Protein AF-A0A7S0AIG1-F1 (afdb_monomer_lite)

Sequence (236 aa):
MGRYAEYFPQTKFIISLRHPVKWFESFFNFRQYHHYPHMVARPTSKLIGECEAGYPYKPKCMTSCPSGKMDVCTVRANFHWALSRLGKTPMKSKAEKALLQHDMSIDPMPNKVFIMEQRQIIYDHPSAKNFTNDVHDFLGLNKPLTELQPYVPPADKYAEFSNKEAVEHLIHICDEEHEDVRKELVRIGKEAATWITEYFLESEEVVVSSKAEFIKLMKDWGHDPCKKGRRHLLSL

pLDDT: mean 85.77, std 16.52, range [37.38, 98.56]

Organism: NCBI:txid265543

Radius of gyration: 18.99 Å; chains: 1; bounding box: 46×45×49 Å

Structure (mmCIF, N/CA/C/O backbone):
data_AF-A0A7S0AIG1-F1
#
_entry.id   AF-A0A7S0AIG1-F1
#
loop_
_atom_site.group_PDB
_atom_site.id
_atom_site.type_symbol
_atom_site.label_atom_id
_atom_site.label_alt_id
_atom_site.label_comp_id
_atom_site.label_asym_id
_atom_site.label_entity_id
_atom_site.label_seq_id
_atom_site.pdbx_PDB_ins_code
_atom_site.Cartn_x
_atom_site.Cartn_y
_atom_site.Cartn_z
_atom_site.occupancy
_atom_site.B_iso_or_equiv
_atom_site.auth_seq_id
_atom_site.auth_comp_id
_atom_site.auth_asym_id
_atom_site.auth_atom_id
_atom_site.pdbx_PDB_model_num
ATOM 1 N N . MET A 1 1 ? 3.067 -13.104 12.911 1.00 58.44 1 MET A N 1
ATOM 2 C CA . MET A 1 1 ? 3.269 -11.916 13.784 1.00 58.44 1 MET A CA 1
ATOM 3 C C . MET A 1 1 ? 3.003 -12.198 15.270 1.00 58.44 1 MET A C 1
ATOM 5 O O . MET A 1 1 ? 3.266 -11.319 16.082 1.00 58.44 1 MET A O 1
ATOM 9 N N . GLY A 1 2 ? 2.591 -13.418 15.653 1.00 65.75 2 GLY A N 1
ATOM 10 C CA . GLY A 1 2 ? 2.180 -13.750 17.029 1.00 65.75 2 GLY A CA 1
ATOM 11 C C . GLY A 1 2 ? 3.166 -13.411 18.157 1.00 65.75 2 GLY A C 1
ATOM 12 O O . GLY A 1 2 ? 2.730 -13.011 19.228 1.00 65.75 2 GLY A O 1
ATOM 13 N N . ARG A 1 3 ? 4.485 -13.441 17.910 1.00 81.12 3 ARG A N 1
ATOM 14 C CA . ARG A 1 3 ? 5.486 -13.064 18.929 1.00 81.12 3 ARG A CA 1
ATOM 15 C C . ARG A 1 3 ? 5.351 -11.615 19.411 1.00 81.12 3 ARG A C 1
ATOM 17 O O . ARG A 1 3 ? 5.644 -11.335 20.564 1.00 81.12 3 ARG A O 1
ATOM 24 N N . TYR A 1 4 ? 4.909 -10.688 18.557 1.00 82.62 4 TYR A N 1
ATOM 25 C CA . TYR A 1 4 ? 4.710 -9.300 18.988 1.00 82.62 4 TYR A CA 1
ATOM 26 C C . TYR A 1 4 ? 3.522 -9.160 19.934 1.00 82.62 4 TYR A C 1
ATOM 28 O O . TYR A 1 4 ? 3.613 -8.403 20.888 1.00 82.62 4 TYR A O 1
ATOM 36 N N . ALA A 1 5 ? 2.439 -9.905 19.703 1.00 82.50 5 ALA A N 1
ATOM 37 C CA . ALA A 1 5 ? 1.293 -9.898 20.605 1.00 82.50 5 ALA A CA 1
ATOM 38 C C . ALA A 1 5 ? 1.657 -10.487 21.980 1.00 82.50 5 ALA A C 1
ATOM 40 O O . ALA A 1 5 ? 1.221 -9.965 23.000 1.00 82.50 5 ALA A O 1
ATOM 41 N N . GLU A 1 6 ? 2.491 -11.532 22.000 1.00 87.31 6 GLU A N 1
ATOM 42 C CA . GLU A 1 6 ? 2.969 -12.182 23.226 1.00 87.31 6 GLU A CA 1
ATOM 43 C C . GLU A 1 6 ? 3.900 -11.274 24.044 1.00 87.31 6 GLU A C 1
ATOM 45 O O . GLU A 1 6 ? 3.671 -11.062 25.232 1.00 87.31 6 GLU A O 1
ATOM 50 N N . TYR A 1 7 ? 4.936 -10.711 23.414 1.00 92.62 7 TYR A N 1
ATOM 51 C CA . TYR A 1 7 ? 5.968 -9.954 24.133 1.00 92.62 7 TYR A CA 1
ATOM 52 C C . TYR A 1 7 ? 5.681 -8.453 24.240 1.00 92.62 7 TYR A C 1
ATOM 54 O O . TYR A 1 7 ? 6.195 -7.792 25.140 1.00 92.62 7 TYR A O 1
ATOM 62 N N . PHE A 1 8 ? 4.870 -7.898 23.338 1.00 93.06 8 PHE A N 1
ATOM 63 C CA . PHE A 1 8 ? 4.604 -6.462 23.244 1.00 93.06 8 PHE A CA 1
ATOM 64 C C . PHE A 1 8 ? 3.111 -6.161 23.001 1.00 93.06 8 PHE A C 1
ATOM 66 O O . PHE A 1 8 ? 2.743 -5.519 22.009 1.00 93.06 8 PHE A O 1
ATOM 73 N N . PRO A 1 9 ? 2.213 -6.572 23.915 1.00 90.31 9 PRO A N 1
ATOM 74 C CA . PRO A 1 9 ? 0.764 -6.447 23.724 1.00 90.31 9 PRO A CA 1
ATOM 75 C C . PRO A 1 9 ? 0.274 -4.993 23.623 1.00 90.31 9 PRO A C 1
ATOM 77 O O . PRO A 1 9 ? -0.793 -4.739 23.076 1.00 90.31 9 PRO A O 1
ATOM 80 N N . GLN A 1 10 ? 1.057 -4.031 24.122 1.00 92.00 10 GLN A N 1
ATOM 81 C CA . GLN A 1 10 ? 0.729 -2.599 24.095 1.00 92.00 10 GLN A CA 1
ATOM 82 C C . GLN A 1 10 ? 1.344 -1.851 22.902 1.00 92.00 10 GLN A C 1
ATOM 84 O O . GLN A 1 10 ? 1.116 -0.651 22.740 1.00 92.00 10 GLN A O 1
ATOM 89 N N . THR A 1 11 ? 2.136 -2.524 22.058 1.00 95.19 11 THR A N 1
ATOM 90 C CA . THR A 1 11 ? 2.705 -1.891 20.864 1.00 95.19 11 THR A CA 1
ATOM 91 C C . THR A 1 11 ? 1.595 -1.470 19.911 1.00 95.19 11 THR A C 1
ATOM 93 O O . THR A 1 11 ? 0.619 -2.188 19.706 1.00 95.19 11 THR A O 1
ATOM 96 N N . LYS A 1 12 ? 1.754 -0.301 19.301 1.00 96.69 12 LYS A N 1
ATOM 97 C CA . LYS A 1 12 ? 0.882 0.192 18.237 1.00 96.69 12 LYS A CA 1
ATOM 98 C C . LYS A 1 12 ? 1.614 0.061 16.906 1.00 96.69 12 LYS A C 1
ATOM 100 O O . LYS A 1 12 ? 2.817 0.312 16.845 1.00 96.69 12 LYS A O 1
ATOM 105 N N . PHE A 1 13 ? 0.905 -0.324 15.851 1.00 97.31 13 PHE A N 1
ATOM 106 C CA . PHE A 1 13 ? 1.487 -0.476 14.517 1.00 97.31 13 PHE A CA 1
ATOM 107 C C . PHE A 1 13 ? 1.059 0.673 13.617 1.00 97.31 13 PHE A C 1
ATOM 109 O O . PHE A 1 13 ? -0.118 1.005 13.576 1.00 97.31 13 PHE A O 1
ATOM 116 N N . ILE A 1 14 ? 2.001 1.240 12.868 1.00 97.75 14 ILE A N 1
ATOM 117 C CA . ILE A 1 14 ? 1.706 2.141 11.752 1.00 97.75 14 ILE A CA 1
ATOM 118 C C . ILE A 1 14 ? 2.040 1.384 10.469 1.00 97.75 14 ILE A C 1
ATOM 120 O O . ILE A 1 14 ? 3.173 0.934 10.297 1.00 97.75 14 ILE A O 1
ATOM 124 N N . ILE A 1 15 ? 1.058 1.217 9.586 1.00 97.88 15 ILE A N 1
ATOM 125 C CA . ILE A 1 15 ? 1.209 0.487 8.325 1.00 97.88 15 ILE A CA 1
ATOM 126 C C . ILE A 1 15 ? 0.978 1.443 7.159 1.00 97.88 15 ILE A C 1
ATOM 128 O O . ILE A 1 15 ? -0.114 1.980 6.982 1.00 97.88 15 ILE A O 1
ATOM 132 N N . SER A 1 16 ? 2.014 1.625 6.341 1.00 97.38 16 SER A N 1
ATOM 133 C CA . SER A 1 16 ? 1.951 2.428 5.123 1.00 97.38 16 SER A CA 1
ATOM 134 C C . SER A 1 16 ? 1.641 1.572 3.903 1.00 97.38 16 SER A C 1
ATOM 136 O O . SER A 1 16 ? 2.327 0.581 3.645 1.00 97.38 16 SER A O 1
ATOM 138 N N . LEU A 1 17 ? 0.674 2.010 3.110 1.00 97.69 17 LEU A N 1
ATOM 139 C CA . LEU A 1 17 ? 0.279 1.410 1.848 1.00 97.69 17 LEU A CA 1
ATOM 140 C C . LEU A 1 17 ? 0.614 2.325 0.672 1.00 97.69 17 LEU A C 1
ATOM 142 O O . LEU A 1 17 ? 0.635 3.547 0.807 1.00 97.69 17 LEU A O 1
ATOM 146 N N . ARG A 1 18 ? 0.822 1.739 -0.505 1.00 96.25 18 ARG A N 1
ATOM 147 C CA . ARG A 1 18 ? 1.084 2.467 -1.752 1.00 96.25 18 ARG A CA 1
ATOM 148 C C . ARG A 1 18 ? 0.305 1.828 -2.888 1.00 96.25 18 ARG A C 1
ATOM 150 O O . ARG A 1 18 ? 0.181 0.611 -2.918 1.00 96.25 18 ARG A O 1
ATOM 157 N N . HIS A 1 19 ? -0.149 2.629 -3.848 1.00 97.56 19 HIS A N 1
ATOM 158 C CA . HIS A 1 19 ? -0.755 2.130 -5.083 1.00 97.56 19 HIS A CA 1
ATOM 159 C C . HIS A 1 19 ? 0.058 0.965 -5.707 1.00 97.56 19 HIS A C 1
ATOM 161 O O . HIS A 1 19 ? 1.229 1.179 -6.031 1.00 97.56 19 HIS A O 1
ATOM 167 N N . PRO A 1 20 ? -0.534 -0.223 -5.960 1.00 97.81 20 PRO A N 1
ATOM 168 C CA . PRO A 1 20 ? 0.168 -1.425 -6.436 1.00 97.81 20 PRO A CA 1
ATOM 169 C C . PRO A 1 20 ? 1.093 -1.223 -7.639 1.00 97.81 20 PRO A C 1
ATOM 171 O O . PRO A 1 20 ? 2.244 -1.641 -7.600 1.00 97.81 20 PRO A O 1
ATOM 174 N N . VAL A 1 21 ? 0.630 -0.521 -8.680 1.00 97.38 21 VAL A N 1
ATOM 175 C CA . VAL A 1 21 ? 1.454 -0.176 -9.860 1.00 97.38 21 VAL A CA 1
ATOM 176 C C . VAL A 1 21 ? 2.714 0.613 -9.481 1.00 97.38 21 VAL A C 1
ATOM 178 O O . VAL A 1 21 ? 3.810 0.285 -9.926 1.00 97.38 21 VAL A O 1
ATOM 181 N N . LYS A 1 22 ? 2.579 1.625 -8.616 1.00 96.00 22 LYS A N 1
ATOM 182 C CA . LYS A 1 22 ? 3.699 2.472 -8.179 1.00 96.00 22 LYS A CA 1
ATOM 183 C C . LYS A 1 22 ? 4.606 1.783 -7.169 1.00 96.00 22 LYS A C 1
ATOM 185 O O . LYS A 1 22 ? 5.813 2.005 -7.178 1.00 96.00 22 LYS A O 1
ATOM 190 N N . TRP A 1 23 ? 4.043 0.919 -6.330 1.00 96.81 23 TRP A N 1
ATOM 191 C CA . TRP A 1 23 ? 4.820 0.018 -5.490 1.00 96.81 23 TRP A CA 1
ATOM 192 C C . TRP A 1 23 ? 5.687 -0.915 -6.338 1.00 96.81 23 TRP A C 1
ATOM 194 O O . TRP A 1 23 ? 6.880 -1.019 -6.074 1.00 96.81 23 TRP A O 1
ATOM 204 N N . PHE A 1 24 ? 5.114 -1.534 -7.373 1.00 95.75 24 PHE A N 1
ATOM 205 C CA . PHE A 1 24 ? 5.831 -2.474 -8.229 1.00 95.75 24 PHE A CA 1
ATOM 206 C C . PHE A 1 24 ? 6.991 -1.797 -8.960 1.00 95.75 24 PHE A C 1
ATOM 208 O O . PHE A 1 24 ? 8.111 -2.284 -8.876 1.00 95.75 24 PHE A O 1
ATOM 215 N N . GLU A 1 25 ? 6.743 -0.652 -9.605 1.00 95.19 25 GLU A N 1
ATOM 216 C CA . GLU A 1 25 ? 7.774 0.166 -10.263 1.00 95.19 25 GLU A CA 1
ATOM 217 C C . GLU A 1 25 ? 8.926 0.502 -9.307 1.00 95.19 25 GLU A C 1
ATOM 219 O O . GLU A 1 25 ? 10.088 0.208 -9.582 1.00 95.19 25 GLU A O 1
ATOM 224 N N . SER A 1 26 ? 8.596 1.063 -8.140 1.00 93.88 26 SER A N 1
ATOM 225 C CA . SER A 1 26 ? 9.584 1.468 -7.140 1.00 93.88 26 SER A CA 1
ATOM 226 C C . SER A 1 26 ? 10.382 0.280 -6.603 1.00 93.88 26 SER A C 1
ATOM 228 O O . SER A 1 26 ? 11.603 0.373 -6.473 1.00 93.88 26 SER A O 1
ATOM 230 N N . PHE A 1 27 ? 9.717 -0.837 -6.302 1.00 93.00 27 PHE A N 1
ATOM 231 C CA . PHE A 1 27 ? 10.369 -2.015 -5.744 1.00 93.00 27 PHE A CA 1
ATOM 232 C C . PHE A 1 27 ? 11.226 -2.738 -6.786 1.00 93.00 27 PHE A C 1
ATOM 234 O O . PHE A 1 27 ? 12.357 -3.114 -6.481 1.00 93.00 27 PHE A O 1
ATOM 241 N N . PHE A 1 28 ? 10.738 -2.867 -8.022 1.00 91.69 28 PHE A N 1
ATOM 242 C CA . PHE A 1 28 ? 11.507 -3.404 -9.140 1.00 91.69 28 PHE A CA 1
ATOM 243 C C . PHE A 1 28 ? 12.776 -2.582 -9.371 1.00 91.69 28 PHE A C 1
ATOM 245 O O . PHE A 1 28 ? 13.871 -3.139 -9.340 1.00 91.69 28 PHE A O 1
ATOM 252 N N . ASN A 1 29 ? 12.641 -1.260 -9.508 1.00 92.31 29 ASN A N 1
ATOM 253 C CA . ASN A 1 29 ? 13.767 -0.363 -9.768 1.00 92.31 29 ASN A CA 1
ATOM 254 C C . ASN A 1 29 ? 14.788 -0.373 -8.625 1.00 92.31 29 ASN A C 1
ATOM 256 O O . ASN A 1 29 ? 15.988 -0.420 -8.877 1.00 92.31 29 ASN A O 1
ATOM 260 N N . PHE A 1 30 ? 14.335 -0.419 -7.368 1.00 91.00 30 PHE A N 1
ATOM 261 C CA . PHE A 1 30 ? 15.226 -0.579 -6.216 1.00 91.00 30 PHE A CA 1
ATOM 262 C C . PHE A 1 30 ? 16.031 -1.886 -6.291 1.00 91.00 30 PHE A C 1
ATOM 264 O O . PHE A 1 30 ? 17.246 -1.886 -6.092 1.00 91.00 30 PHE A O 1
ATOM 271 N N . ARG A 1 31 ? 15.371 -3.012 -6.589 1.00 88.19 31 ARG A N 1
ATOM 272 C CA . ARG A 1 31 ? 16.039 -4.319 -6.687 1.00 88.19 31 ARG A CA 1
ATOM 273 C C . ARG A 1 31 ? 17.018 -4.350 -7.857 1.00 88.19 31 ARG A C 1
ATOM 275 O O . ARG A 1 31 ? 18.157 -4.763 -7.661 1.00 88.19 31 ARG A O 1
ATOM 282 N N . GLN A 1 32 ? 16.606 -3.851 -9.018 1.00 87.62 32 GLN A N 1
ATOM 283 C CA . GLN A 1 32 ? 17.455 -3.782 -10.200 1.00 87.62 32 GLN A CA 1
ATOM 284 C C . GLN A 1 32 ? 18.700 -2.927 -9.940 1.00 87.62 32 GLN A C 1
ATOM 286 O O . GLN A 1 32 ? 19.810 -3.385 -10.189 1.00 87.62 32 GLN A O 1
ATOM 291 N N . TYR A 1 33 ? 18.535 -1.738 -9.354 1.00 89.00 33 TYR A N 1
ATOM 292 C CA . TYR A 1 33 ? 19.648 -0.834 -9.067 1.00 89.00 33 TYR A CA 1
ATOM 293 C C . TYR A 1 33 ? 20.686 -1.444 -8.114 1.00 89.00 33 TYR A C 1
ATOM 295 O O . TYR A 1 33 ? 21.887 -1.397 -8.373 1.00 89.00 33 TYR A O 1
ATOM 303 N N . HIS A 1 34 ? 20.230 -2.035 -7.005 1.00 87.19 34 HIS A N 1
ATOM 304 C CA . HIS A 1 34 ? 21.120 -2.501 -5.938 1.00 87.19 34 HIS A CA 1
ATOM 305 C C . HIS A 1 34 ? 21.731 -3.889 -6.161 1.00 87.19 34 HIS A C 1
ATOM 307 O O . HIS A 1 34 ? 22.673 -4.242 -5.454 1.00 87.19 34 HIS A O 1
ATOM 313 N N . HIS A 1 35 ? 21.209 -4.685 -7.098 1.00 84.25 35 HIS A N 1
ATOM 314 C CA . HIS A 1 35 ? 21.694 -6.050 -7.355 1.00 84.25 35 HIS A CA 1
ATOM 315 C C . HIS A 1 35 ? 22.272 -6.245 -8.762 1.00 84.25 35 HIS A C 1
ATOM 317 O O . HIS A 1 35 ? 22.648 -7.363 -9.122 1.00 84.25 35 HIS A O 1
ATOM 323 N N . TYR A 1 36 ? 22.369 -5.182 -9.558 1.00 78.81 36 TYR A N 1
ATOM 324 C CA . TYR A 1 36 ? 23.078 -5.199 -10.835 1.00 78.81 36 TYR A CA 1
ATOM 325 C C . TYR A 1 36 ? 24.599 -5.411 -10.635 1.00 78.81 36 TYR A C 1
ATOM 327 O O . TYR A 1 36 ? 25.155 -4.865 -9.679 1.00 78.81 36 TYR A O 1
ATOM 335 N N . PRO A 1 37 ? 25.297 -6.179 -11.504 1.00 79.25 37 PRO A N 1
ATOM 336 C CA . PRO A 1 37 ? 24.805 -6.905 -12.688 1.00 79.25 37 PRO A CA 1
ATOM 337 C C . PRO A 1 37 ? 24.330 -8.335 -12.389 1.00 79.25 37 PRO A C 1
ATOM 339 O O . PRO A 1 37 ? 23.915 -9.067 -13.282 1.00 79.25 37 PRO A O 1
ATOM 342 N N . HIS A 1 38 ? 24.389 -8.773 -11.131 1.00 75.69 38 HIS A N 1
ATOM 343 C CA . HIS A 1 38 ? 24.056 -10.146 -10.730 1.00 75.69 38 HIS A CA 1
ATOM 344 C C . HIS A 1 38 ? 22.564 -10.488 -10.864 1.00 75.69 38 HIS A C 1
ATOM 346 O O . HIS A 1 38 ? 22.161 -11.642 -10.678 1.00 75.69 38 HIS A O 1
ATOM 352 N N . MET A 1 39 ? 21.751 -9.483 -11.178 1.00 72.69 39 MET A N 1
ATOM 353 C CA . MET A 1 39 ? 20.316 -9.550 -11.344 1.00 72.69 39 MET A CA 1
ATOM 354 C C . MET A 1 39 ? 19.951 -9.143 -12.777 1.00 72.69 39 MET A C 1
ATOM 356 O O . MET A 1 39 ? 19.971 -7.969 -13.141 1.00 72.69 39 MET A O 1
ATOM 360 N N . VAL A 1 40 ? 19.631 -10.145 -13.600 1.00 66.69 40 VAL A N 1
ATOM 361 C CA . VAL A 1 40 ? 19.109 -9.928 -14.952 1.00 66.69 40 VAL A CA 1
ATOM 362 C C . VAL A 1 40 ? 17.599 -9.755 -14.845 1.00 66.69 40 VAL A C 1
ATOM 364 O O . VAL A 1 40 ? 16.883 -10.716 -14.538 1.00 66.69 40 VAL A O 1
ATOM 367 N N . ALA A 1 41 ? 17.131 -8.530 -15.084 1.00 68.38 41 ALA A N 1
ATOM 368 C CA . ALA A 1 41 ? 15.717 -8.210 -15.183 1.00 68.38 41 ALA A CA 1
ATOM 369 C C . ALA A 1 41 ? 15.035 -9.150 -16.187 1.00 68.38 41 ALA A C 1
ATOM 371 O O . ALA A 1 41 ? 15.438 -9.263 -17.345 1.00 68.38 41 ALA A O 1
ATOM 372 N N . ARG A 1 42 ? 13.987 -9.843 -15.738 1.00 73.62 42 ARG A N 1
ATOM 373 C CA . ARG A 1 42 ? 13.091 -10.572 -16.640 1.00 73.62 42 ARG A CA 1
ATOM 374 C C . ARG A 1 42 ? 12.056 -9.600 -17.204 1.00 73.62 42 ARG A C 1
ATOM 376 O O . ARG A 1 42 ? 11.699 -8.651 -16.502 1.00 73.62 42 ARG A O 1
ATOM 383 N N . PRO A 1 43 ? 11.503 -9.868 -18.401 1.00 87.31 43 PRO A N 1
ATOM 384 C CA . PRO A 1 43 ? 10.335 -9.142 -18.876 1.00 87.31 43 PRO A CA 1
ATOM 385 C C . PRO A 1 43 ? 9.255 -9.138 -17.794 1.00 87.31 43 PRO A C 1
ATOM 387 O O . PRO A 1 43 ? 8.936 -10.189 -17.231 1.00 87.31 43 PRO A O 1
ATOM 390 N N . THR A 1 44 ? 8.695 -7.969 -17.490 1.00 90.56 44 THR A N 1
ATOM 391 C CA . THR A 1 44 ? 7.720 -7.816 -16.392 1.00 90.56 44 THR A CA 1
ATOM 392 C C . THR A 1 44 ? 6.483 -8.707 -16.537 1.00 90.56 44 THR A C 1
ATOM 394 O O . THR A 1 44 ? 5.904 -9.116 -15.534 1.00 90.56 44 THR A O 1
ATOM 397 N N . SER A 1 45 ? 6.127 -9.104 -17.764 1.00 89.44 45 SER A N 1
ATOM 398 C CA . SER A 1 45 ? 5.070 -10.084 -18.046 1.00 89.44 45 SER A CA 1
ATOM 399 C C . SER A 1 45 ? 5.327 -11.458 -17.411 1.00 89.44 45 SER A C 1
ATOM 401 O O . SER A 1 45 ? 4.388 -12.184 -17.102 1.00 89.44 45 SER A O 1
ATOM 403 N N . LYS A 1 46 ? 6.592 -11.813 -17.147 1.00 86.94 46 LYS A N 1
ATOM 404 C CA . LYS A 1 46 ? 6.984 -13.031 -16.414 1.00 86.94 46 LYS A CA 1
ATOM 405 C C . LYS A 1 46 ? 6.905 -12.884 -14.892 1.00 86.94 46 LYS A C 1
ATOM 407 O O . LYS A 1 46 ? 7.181 -13.850 -14.186 1.00 86.94 46 LYS A O 1
ATOM 412 N N . LEU A 1 47 ? 6.558 -11.697 -14.392 1.00 87.81 47 LEU A N 1
ATOM 413 C CA . LEU A 1 47 ? 6.401 -11.388 -12.966 1.00 87.81 47 LEU A CA 1
ATOM 414 C C . LEU A 1 47 ? 4.922 -11.315 -12.544 1.00 87.81 47 LEU A C 1
ATOM 416 O O . LEU A 1 47 ? 4.626 -10.987 -11.394 1.00 87.81 47 LEU A O 1
ATOM 420 N N . ILE A 1 48 ? 4.000 -11.605 -13.468 1.00 89.75 48 ILE A N 1
ATOM 421 C CA . ILE A 1 48 ? 2.558 -11.686 -13.222 1.00 89.75 48 ILE A CA 1
ATOM 422 C C . ILE A 1 48 ? 2.230 -12.982 -12.477 1.00 89.75 48 ILE A C 1
ATOM 424 O O . ILE A 1 48 ? 2.642 -14.067 -12.884 1.00 89.75 48 ILE A O 1
ATOM 428 N N . GLY A 1 49 ? 1.427 -12.853 -11.425 1.00 83.62 49 GLY A N 1
ATOM 429 C CA . GLY A 1 49 ? 0.901 -13.959 -10.640 1.00 83.62 49 GLY A CA 1
ATOM 430 C C . GLY A 1 49 ? 1.782 -14.313 -9.450 1.00 83.62 49 GLY A C 1
ATOM 431 O O . GLY A 1 49 ? 2.473 -13.464 -8.872 1.00 83.62 49 GLY A O 1
ATOM 432 N N . GLU A 1 50 ? 1.697 -15.579 -9.052 1.00 71.38 50 GLU A N 1
ATOM 433 C CA . GLU A 1 50 ? 2.456 -16.094 -7.927 1.00 71.38 50 GLU A CA 1
ATOM 434 C C . GLU A 1 50 ? 3.946 -16.134 -8.233 1.00 71.38 50 GLU A C 1
ATOM 436 O O . GLU A 1 50 ? 4.399 -16.476 -9.326 1.00 71.38 50 GLU A O 1
ATOM 441 N N . CYS A 1 51 ? 4.719 -15.846 -7.194 1.00 61.88 51 CYS A N 1
ATOM 442 C CA . CYS A 1 51 ? 6.138 -16.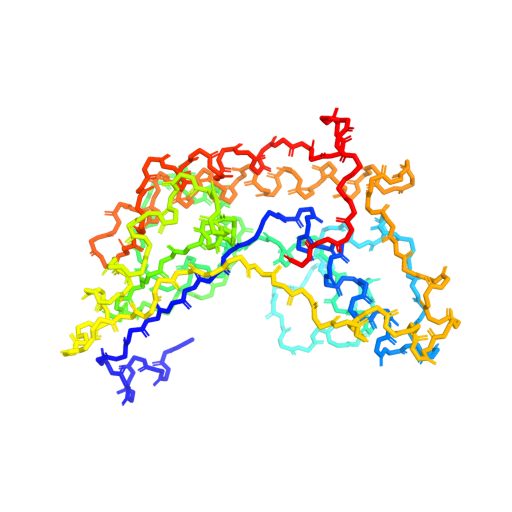095 -7.213 1.00 61.88 51 CYS A CA 1
ATOM 443 C C . CYS A 1 51 ? 6.458 -17.603 -7.320 1.00 61.88 51 CYS A C 1
ATOM 445 O O . CYS A 1 51 ? 7.620 -17.879 -7.491 1.00 61.88 51 CYS A O 1
ATOM 447 N N . GLU A 1 52 ? 5.533 -18.576 -7.257 1.00 57.69 52 GLU A N 1
ATOM 448 C CA . GLU A 1 52 ? 5.746 -19.994 -7.639 1.00 57.69 52 GLU A CA 1
ATOM 449 C C . GLU A 1 52 ? 4.396 -20.645 -7.987 1.00 57.69 52 GLU A C 1
ATOM 451 O O . GLU A 1 52 ? 3.476 -20.557 -7.188 1.00 57.69 52 GLU A O 1
ATOM 456 N N . ALA A 1 53 ? 4.258 -21.337 -9.126 1.00 45.81 53 ALA A N 1
ATOM 457 C CA . ALA A 1 53 ? 3.038 -22.099 -9.409 1.00 45.81 53 ALA A CA 1
ATOM 458 C C . ALA A 1 53 ? 2.981 -23.360 -8.523 1.00 45.81 53 ALA A C 1
ATOM 460 O O . ALA A 1 53 ? 3.827 -24.245 -8.657 1.00 45.81 53 ALA A O 1
ATOM 461 N N . GLY A 1 54 ? 1.982 -23.457 -7.639 1.00 45.38 54 GLY A N 1
ATOM 462 C CA . GLY A 1 54 ? 1.696 -24.676 -6.867 1.00 45.38 54 GLY A CA 1
ATOM 463 C C . GLY A 1 54 ? 2.350 -24.777 -5.484 1.00 45.38 54 GLY A C 1
ATOM 464 O O . GLY A 1 54 ? 2.334 -25.859 -4.896 1.00 45.38 54 GLY A O 1
ATOM 465 N N . TYR A 1 55 ? 2.893 -23.685 -4.935 1.00 41.16 55 TYR A N 1
ATOM 466 C CA . TYR A 1 55 ? 3.422 -23.671 -3.569 1.00 41.16 55 TYR A CA 1
ATOM 467 C C . TYR A 1 55 ? 2.756 -22.584 -2.716 1.00 41.16 55 TYR A C 1
ATOM 469 O O . TYR A 1 55 ? 3.109 -21.411 -2.841 1.00 41.16 55 TYR A O 1
ATOM 477 N N . PRO A 1 56 ? 1.849 -22.948 -1.786 1.00 40.31 56 PRO A N 1
ATOM 478 C CA . PRO A 1 56 ? 1.312 -21.999 -0.822 1.00 40.31 56 PRO A CA 1
ATOM 479 C C . PRO A 1 56 ? 2.454 -21.532 0.088 1.00 40.31 56 PRO A C 1
ATOM 481 O O . PRO A 1 56 ? 2.914 -22.258 0.967 1.00 40.31 56 PRO A O 1
ATOM 484 N N . TYR A 1 57 ? 2.962 -20.331 -0.184 1.00 44.31 57 TYR A N 1
ATOM 485 C CA . TYR A 1 57 ? 3.757 -19.498 0.719 1.00 44.31 57 TYR A CA 1
ATOM 486 C C . TYR A 1 57 ? 4.817 -20.255 1.554 1.00 44.31 57 TYR A C 1
ATOM 488 O O . TYR A 1 57 ? 4.824 -20.193 2.786 1.00 44.31 57 TYR A O 1
ATOM 496 N N . LYS A 1 58 ? 5.744 -20.987 0.916 1.00 44.59 58 LYS A N 1
ATOM 497 C CA . LYS A 1 58 ? 6.905 -21.525 1.648 1.00 44.59 58 LYS A CA 1
ATOM 498 C C . LYS A 1 58 ? 7.944 -20.416 1.886 1.00 44.59 58 LYS A C 1
ATOM 500 O O . LYS A 1 58 ? 8.275 -19.692 0.956 1.00 44.59 58 LYS A O 1
ATOM 505 N N . PRO A 1 59 ? 8.581 -20.334 3.073 1.00 43.91 59 PRO A N 1
ATOM 506 C CA . PRO A 1 59 ? 9.647 -19.362 3.376 1.00 43.91 59 PRO A CA 1
ATOM 507 C C . PRO A 1 59 ? 10.897 -19.435 2.476 1.00 43.91 59 PRO A C 1
ATOM 509 O O . PRO A 1 59 ? 11.810 -18.631 2.633 1.00 43.91 59 PRO A O 1
ATOM 512 N N . LYS A 1 60 ? 10.977 -20.413 1.563 1.00 43.84 60 LYS A N 1
ATOM 513 C CA . LYS A 1 60 ? 12.108 -20.649 0.655 1.00 43.84 60 LYS A CA 1
ATOM 514 C C . LYS A 1 60 ? 11.846 -20.119 -0.767 1.00 43.84 60 LYS A C 1
ATOM 516 O O . LYS A 1 60 ? 12.335 -20.702 -1.725 1.00 43.84 60 LYS A O 1
ATOM 521 N N . CYS A 1 61 ? 11.156 -18.983 -0.900 1.00 45.44 61 CYS A N 1
ATOM 522 C CA . CYS A 1 61 ? 10.914 -18.287 -2.178 1.00 45.44 61 CYS A CA 1
ATOM 523 C C . CYS A 1 61 ? 12.186 -17.835 -2.938 1.00 45.44 61 CYS A C 1
ATOM 525 O O . CYS A 1 61 ? 12.077 -17.257 -4.016 1.00 45.44 61 CYS A O 1
ATOM 527 N N . MET A 1 62 ? 13.397 -18.042 -2.405 1.00 46.66 62 MET A N 1
ATOM 528 C CA . MET A 1 62 ? 14.628 -17.487 -2.988 1.00 46.66 62 MET A CA 1
ATOM 529 C C . MET A 1 62 ? 15.193 -18.271 -4.184 1.00 46.66 62 MET A C 1
ATOM 531 O O . MET A 1 62 ? 16.014 -17.716 -4.912 1.00 46.66 62 MET A O 1
ATOM 535 N N . THR A 1 63 ? 14.816 -19.538 -4.393 1.00 46.31 63 THR A N 1
ATOM 536 C CA . THR A 1 63 ? 15.496 -20.399 -5.387 1.00 46.31 63 THR A CA 1
ATOM 537 C C . THR A 1 63 ? 14.641 -20.839 -6.572 1.00 46.31 63 THR A C 1
ATOM 539 O O . THR A 1 63 ? 15.207 -21.105 -7.628 1.00 46.31 63 THR A O 1
ATOM 542 N N . SER A 1 64 ? 13.315 -20.899 -6.439 1.00 46.00 64 SER A N 1
ATOM 543 C CA . SER A 1 64 ? 12.412 -21.516 -7.434 1.00 46.00 64 SER A CA 1
ATOM 544 C C . SER A 1 64 ? 11.373 -20.558 -8.028 1.00 46.00 64 SER A C 1
ATOM 546 O O . SER A 1 64 ? 10.519 -20.968 -8.812 1.00 46.00 64 SER A O 1
ATOM 548 N N . CYS A 1 65 ? 11.482 -19.267 -7.725 1.00 53.53 65 CYS A N 1
ATOM 549 C CA . CYS A 1 65 ? 10.526 -18.275 -8.182 1.00 53.53 65 CYS A CA 1
ATOM 550 C C . CYS A 1 65 ? 10.627 -17.989 -9.699 1.00 53.53 65 CYS A C 1
ATOM 552 O O . CYS A 1 65 ? 11.749 -17.866 -10.201 1.00 53.53 65 CYS A O 1
ATOM 554 N N . PRO A 1 66 ? 9.526 -17.789 -10.466 1.00 51.91 66 PRO A N 1
ATOM 555 C CA . PRO A 1 66 ? 9.580 -17.242 -11.821 1.00 51.91 66 PRO A CA 1
ATOM 556 C C . PRO A 1 66 ? 10.236 -15.858 -11.884 1.00 51.91 66 PRO A C 1
ATOM 558 O O . PRO A 1 66 ? 10.804 -15.513 -12.919 1.00 51.91 66 PRO A O 1
ATOM 561 N N . SER A 1 67 ? 10.246 -15.096 -10.782 1.00 52.62 67 SER A N 1
ATOM 562 C CA . SER A 1 67 ? 11.051 -13.868 -10.647 1.00 52.62 67 SER A CA 1
ATOM 563 C C . SER A 1 67 ? 12.539 -14.135 -10.367 1.00 52.62 67 SER A C 1
ATOM 565 O O . SER A 1 67 ? 13.365 -13.225 -10.396 1.00 52.62 67 SER A O 1
ATOM 567 N N . GLY A 1 68 ? 12.919 -15.388 -10.113 1.00 62.06 68 GLY A N 1
ATOM 568 C CA . GLY A 1 68 ? 14.264 -15.784 -9.719 1.00 62.06 68 GLY A CA 1
ATOM 569 C C . GLY A 1 68 ? 14.701 -15.066 -8.443 1.00 62.06 68 GLY A C 1
ATOM 570 O O . GLY A 1 68 ? 13.971 -15.017 -7.458 1.00 62.06 68 GLY A O 1
ATOM 571 N N . LYS A 1 69 ? 15.896 -14.469 -8.479 1.00 61.19 69 LYS A N 1
ATOM 572 C CA . LYS A 1 69 ? 16.462 -13.693 -7.365 1.00 61.19 69 LYS A CA 1
ATOM 573 C C . LYS A 1 69 ? 15.857 -12.288 -7.216 1.00 61.19 69 LYS A C 1
ATOM 575 O O . LYS A 1 69 ? 16.168 -11.616 -6.230 1.00 61.19 69 LYS A O 1
ATOM 580 N N . MET A 1 70 ? 15.022 -11.828 -8.162 1.00 65.12 70 MET A N 1
ATOM 581 C CA . MET A 1 70 ? 14.407 -10.492 -8.090 1.00 65.12 70 MET A CA 1
ATOM 582 C C . MET A 1 70 ? 13.573 -10.360 -6.818 1.00 65.12 70 MET A C 1
ATOM 584 O O . MET A 1 70 ? 13.647 -9.328 -6.156 1.00 65.12 70 MET A O 1
ATOM 588 N N . ASP A 1 71 ? 12.847 -11.424 -6.450 1.00 76.00 71 ASP A N 1
ATOM 589 C CA . ASP A 1 71 ? 11.842 -11.413 -5.383 1.00 76.00 71 ASP A CA 1
ATOM 590 C C . ASP A 1 71 ? 10.751 -10.352 -5.654 1.00 76.00 71 ASP A C 1
ATOM 592 O O . ASP A 1 71 ? 10.206 -9.734 -4.747 1.00 76.00 71 ASP A O 1
ATOM 596 N N . VAL A 1 72 ? 10.428 -10.105 -6.929 1.00 84.50 72 VAL A N 1
ATOM 597 C CA . VAL A 1 72 ? 9.408 -9.135 -7.363 1.00 84.50 72 VAL A CA 1
ATOM 598 C C . VAL A 1 72 ? 8.367 -9.865 -8.204 1.00 84.50 72 VAL A C 1
ATOM 600 O O . VAL A 1 72 ? 8.696 -10.424 -9.243 1.00 84.50 72 VAL A O 1
ATOM 603 N N . CYS A 1 73 ? 7.110 -9.862 -7.767 1.00 88.81 73 CYS A N 1
ATOM 604 C CA . CYS A 1 73 ? 5.976 -10.438 -8.493 1.00 88.81 73 CYS A CA 1
ATOM 605 C C . CYS A 1 73 ? 4.685 -9.713 -8.094 1.00 88.81 73 CYS A C 1
ATOM 607 O O . CYS A 1 73 ? 4.619 -9.112 -7.015 1.00 88.81 73 CYS A O 1
ATOM 609 N N . THR A 1 74 ? 3.656 -9.749 -8.945 1.00 92.31 74 THR A N 1
ATOM 610 C CA . THR A 1 74 ? 2.414 -9.000 -8.692 1.00 92.31 74 THR A CA 1
ATOM 611 C C . THR A 1 74 ? 1.663 -9.507 -7.467 1.00 92.31 74 THR A C 1
ATOM 613 O O . THR A 1 74 ? 1.073 -8.689 -6.766 1.00 92.31 74 THR A O 1
ATOM 616 N N . VAL A 1 75 ? 1.750 -10.803 -7.123 1.00 89.50 75 VAL A N 1
ATOM 617 C CA . VAL A 1 75 ? 1.054 -11.347 -5.941 1.00 89.50 75 VAL A CA 1
ATOM 618 C C . VAL A 1 75 ? 1.455 -10.652 -4.634 1.00 89.50 75 VAL A C 1
ATOM 620 O O . VAL A 1 75 ? 0.638 -10.528 -3.725 1.00 89.50 75 VAL A O 1
ATOM 623 N N . ARG A 1 76 ? 2.686 -10.128 -4.539 1.00 90.12 76 ARG A N 1
ATOM 624 C CA . ARG A 1 76 ? 3.161 -9.384 -3.358 1.00 90.12 76 ARG A CA 1
ATOM 625 C C . ARG A 1 76 ? 2.450 -8.041 -3.168 1.00 90.12 76 ARG A C 1
ATOM 627 O O . ARG A 1 76 ? 2.495 -7.494 -2.070 1.00 90.12 76 ARG A O 1
ATOM 634 N N . ALA A 1 77 ? 1.790 -7.533 -4.208 1.00 94.75 77 ALA A N 1
ATOM 635 C CA . ALA A 1 77 ? 0.975 -6.328 -4.140 1.00 94.75 77 ALA A CA 1
ATOM 636 C C . ALA A 1 77 ? -0.432 -6.577 -3.564 1.00 94.75 77 ALA A C 1
ATOM 638 O O . ALA A 1 77 ? -1.178 -5.619 -3.364 1.00 94.75 77 ALA A O 1
ATOM 639 N N . ASN A 1 78 ? -0.803 -7.831 -3.261 1.00 94.50 78 ASN A N 1
ATOM 640 C CA . ASN A 1 78 ? -2.017 -8.151 -2.505 1.00 94.50 78 ASN A CA 1
ATOM 641 C C . ASN A 1 78 ? -1.848 -7.759 -1.027 1.00 94.50 78 ASN A C 1
ATOM 643 O O . ASN A 1 78 ? -1.766 -8.605 -0.137 1.00 94.50 78 ASN A O 1
ATOM 647 N N . PHE A 1 79 ? -1.751 -6.462 -0.736 1.00 96.25 79 PHE A N 1
ATOM 648 C CA . PHE A 1 79 ? -1.489 -5.987 0.625 1.00 96.25 79 PHE A CA 1
ATOM 649 C C . PHE A 1 79 ? -2.578 -6.416 1.613 1.00 96.25 79 PHE A C 1
ATOM 651 O O . PHE A 1 79 ? -2.278 -6.693 2.774 1.00 96.25 79 PHE A O 1
ATOM 658 N N . HIS A 1 80 ? -3.828 -6.537 1.153 1.00 97.00 80 HIS A N 1
ATOM 659 C CA . HIS A 1 80 ? -4.943 -7.037 1.959 1.00 97.00 80 HIS A CA 1
ATOM 660 C C . HIS A 1 80 ? -4.730 -8.473 2.437 1.00 97.00 80 HIS A C 1
ATOM 662 O O . HIS A 1 80 ? -5.165 -8.807 3.533 1.00 97.00 80 HIS A O 1
ATOM 668 N N . TRP A 1 81 ? -3.992 -9.296 1.690 1.00 94.88 81 TRP A N 1
ATOM 669 C CA . TRP A 1 81 ? -3.632 -10.640 2.130 1.00 94.88 81 TRP A CA 1
ATOM 670 C C . TRP A 1 81 ? -2.693 -10.617 3.342 1.00 94.88 81 TRP A C 1
ATOM 672 O O . TRP A 1 81 ? -2.830 -11.411 4.263 1.00 94.88 81 TRP A O 1
ATOM 682 N N . ALA A 1 82 ? -1.724 -9.699 3.377 1.00 93.56 82 ALA A N 1
ATOM 683 C CA . ALA A 1 82 ? -0.849 -9.554 4.541 1.00 93.56 82 ALA A CA 1
ATOM 684 C C . ALA A 1 82 ? -1.597 -8.946 5.740 1.00 93.56 82 ALA A C 1
ATOM 686 O O . ALA A 1 82 ? -1.366 -9.352 6.879 1.00 93.56 82 ALA A O 1
ATOM 687 N N . LEU A 1 83 ? -2.504 -7.999 5.483 1.00 96.81 83 LEU A N 1
ATOM 688 C CA . LEU A 1 83 ? -3.323 -7.345 6.508 1.00 96.81 83 LEU A CA 1
ATOM 689 C C . LEU A 1 83 ? -4.369 -8.281 7.128 1.00 96.81 83 LEU A C 1
ATOM 691 O O . LEU A 1 83 ? -4.623 -8.187 8.328 1.00 96.81 83 LEU A O 1
ATOM 695 N N . SER A 1 84 ? -4.958 -9.199 6.357 1.00 96.06 84 SER A N 1
ATOM 696 C CA . SER A 1 84 ? -5.957 -10.154 6.866 1.00 96.06 84 SER A CA 1
ATOM 697 C C . SER A 1 84 ? -5.392 -11.016 7.994 1.00 96.06 84 SER A C 1
ATOM 699 O O . SER A 1 84 ? -6.080 -11.297 8.976 1.00 96.06 84 SER A O 1
ATOM 701 N N . ARG A 1 85 ? -4.094 -11.337 7.921 1.00 94.25 85 ARG A N 1
ATOM 702 C CA . ARG A 1 85 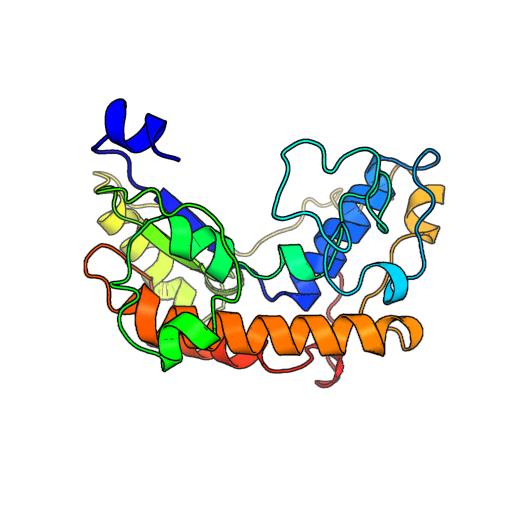? -3.381 -12.125 8.932 1.00 94.25 85 ARG A CA 1
ATOM 703 C C . ARG A 1 85 ? -3.366 -11.488 10.313 1.00 94.25 85 ARG A C 1
ATOM 705 O O . ARG A 1 85 ? -3.162 -12.209 11.281 1.00 94.25 85 ARG A O 1
ATOM 712 N N . LEU A 1 86 ? -3.588 -10.177 10.414 1.00 94.75 86 LEU A N 1
ATOM 713 C CA . LEU A 1 86 ? -3.682 -9.464 11.690 1.00 94.75 86 LEU A CA 1
ATOM 714 C C . LEU A 1 86 ? -4.962 -9.824 12.466 1.00 94.75 86 LEU A C 1
ATOM 716 O O . LEU A 1 86 ? -5.092 -9.450 13.630 1.00 94.75 86 LEU A O 1
ATOM 720 N N . GLY A 1 87 ? -5.913 -10.519 11.828 1.00 95.19 87 GLY A N 1
ATOM 721 C CA . GLY A 1 87 ? -7.161 -10.968 12.447 1.00 95.19 87 GLY A CA 1
ATOM 722 C C . GLY A 1 87 ? -8.094 -9.825 12.842 1.00 95.19 87 GLY A C 1
ATOM 723 O O . GLY A 1 87 ? -8.867 -9.977 13.779 1.00 95.19 87 GLY A O 1
ATOM 724 N N . LYS A 1 88 ? -8.008 -8.681 12.149 1.00 96.44 88 LYS A N 1
ATOM 725 C CA . LYS A 1 88 ? -8.839 -7.496 12.429 1.00 96.44 88 LYS A CA 1
ATOM 726 C C . LYS A 1 88 ? -10.250 -7.592 11.873 1.00 96.44 88 LYS A C 1
ATOM 728 O O . LYS A 1 88 ? -11.104 -6.808 12.257 1.00 96.44 88 LYS A O 1
ATOM 733 N N . THR A 1 89 ? -10.507 -8.531 10.970 1.00 96.06 89 THR A N 1
ATOM 734 C CA . THR A 1 89 ? -11.835 -8.711 10.390 1.00 96.06 89 THR A CA 1
ATOM 735 C C . THR A 1 89 ? -12.420 -10.065 10.779 1.00 96.06 89 THR A C 1
ATOM 737 O O . THR A 1 89 ? -11.672 -11.026 10.986 1.00 96.06 89 THR A O 1
ATOM 740 N N . PRO A 1 90 ? -13.758 -10.185 10.880 1.00 92.50 90 PRO A N 1
ATOM 741 C CA . PRO A 1 90 ? -14.395 -11.452 11.222 1.00 92.50 90 PRO A CA 1
ATOM 742 C C . PRO A 1 90 ? -14.180 -12.570 10.194 1.00 92.50 90 PRO A C 1
ATOM 744 O O . PRO A 1 90 ? -14.331 -13.735 10.562 1.00 92.50 90 PRO A O 1
ATOM 747 N N . MET A 1 91 ? -13.907 -12.252 8.918 1.00 91.62 91 MET A N 1
ATOM 748 C CA . MET A 1 91 ? -13.768 -13.236 7.834 1.00 91.62 91 MET A CA 1
ATOM 749 C C . MET A 1 91 ? -14.953 -14.207 7.761 1.00 91.62 91 MET A C 1
ATOM 751 O O . MET A 1 91 ? -14.789 -15.412 7.575 1.00 91.62 91 MET A O 1
ATOM 755 N N . LYS A 1 92 ? -16.179 -13.696 7.942 1.00 91.00 92 LYS A N 1
ATOM 756 C CA . LYS A 1 92 ? -17.402 -14.523 8.016 1.00 91.00 92 LYS A CA 1
ATOM 757 C C . LYS A 1 92 ? -18.143 -14.601 6.689 1.00 91.00 92 LYS A C 1
ATOM 759 O O . LYS A 1 92 ? -18.655 -15.665 6.338 1.00 91.00 92 LYS A O 1
ATOM 764 N N . SER A 1 93 ? -18.226 -13.488 5.964 1.00 95.00 93 SER A N 1
ATOM 765 C CA . SER A 1 93 ? -19.054 -13.411 4.761 1.00 95.00 93 SER A CA 1
ATOM 766 C C . SER A 1 93 ? -18.377 -14.091 3.567 1.00 95.00 93 SER A C 1
ATOM 768 O O . SER A 1 93 ? -17.151 -14.112 3.448 1.00 95.00 93 SER A O 1
ATOM 770 N N . LYS A 1 94 ? -19.180 -14.645 2.649 1.00 94.81 94 LYS A N 1
ATOM 771 C CA . LYS A 1 94 ? -18.657 -15.201 1.390 1.00 94.81 94 LYS A CA 1
ATOM 772 C C . LYS A 1 94 ? -17.997 -14.119 0.527 1.00 94.81 94 LYS A C 1
ATOM 774 O O . LYS A 1 94 ? -16.994 -14.404 -0.113 1.00 94.81 94 LYS A O 1
ATOM 779 N N . ALA A 1 95 ? -18.542 -12.900 0.541 1.00 95.81 95 ALA A N 1
ATOM 780 C CA . ALA A 1 95 ? -18.013 -11.765 -0.213 1.00 95.81 95 ALA A CA 1
ATOM 781 C C . ALA A 1 95 ? -16.611 -11.357 0.268 1.00 95.81 95 ALA A C 1
ATOM 783 O O . ALA A 1 95 ? -15.705 -11.224 -0.546 1.00 95.81 95 ALA A O 1
ATOM 784 N N . GLU A 1 96 ? -16.404 -11.262 1.583 1.00 95.81 96 GLU A N 1
ATOM 785 C CA . GLU A 1 96 ? -15.093 -10.972 2.175 1.00 95.81 96 GLU A CA 1
ATOM 786 C C . GLU A 1 96 ? -14.058 -12.041 1.811 1.00 95.81 96 GLU A C 1
ATOM 788 O O . GLU A 1 96 ? -12.971 -11.727 1.327 1.00 95.81 96 GLU A O 1
ATOM 793 N N . LYS A 1 97 ? -14.411 -13.320 1.998 1.00 93.31 97 LYS A N 1
ATOM 794 C CA . LYS A 1 97 ? -13.514 -14.446 1.701 1.00 93.31 97 LYS A CA 1
ATOM 795 C C . LYS A 1 97 ? -13.135 -14.513 0.224 1.00 93.31 97 LYS A C 1
ATOM 797 O O . LYS A 1 97 ? -12.006 -14.869 -0.089 1.00 93.31 97 LYS A O 1
ATOM 802 N N . ALA A 1 98 ? -14.049 -14.145 -0.674 1.00 94.31 98 ALA A N 1
ATOM 803 C CA . ALA A 1 98 ? -13.788 -14.132 -2.110 1.00 94.31 98 ALA A CA 1
ATOM 804 C C . ALA A 1 98 ? -12.714 -13.110 -2.528 1.00 94.31 98 ALA A C 1
ATOM 806 O O . ALA A 1 98 ? -12.123 -13.276 -3.593 1.00 94.31 98 ALA A O 1
ATOM 807 N N . LEU A 1 99 ? -12.437 -12.087 -1.708 1.00 94.75 99 LEU A N 1
ATOM 808 C CA . LEU A 1 99 ? -11.370 -11.104 -1.946 1.00 94.75 99 LEU A CA 1
ATOM 809 C C . LEU A 1 99 ? -10.003 -11.569 -1.414 1.00 94.75 99 LEU A C 1
ATOM 811 O O . LEU A 1 99 ? -8.965 -11.117 -1.892 1.00 94.75 99 LEU A O 1
ATOM 815 N N . LEU A 1 100 ? -9.984 -12.471 -0.432 1.00 89.88 100 LEU A N 1
ATOM 816 C CA . LEU A 1 100 ? -8.793 -12.899 0.309 1.00 89.88 100 LEU A CA 1
ATOM 817 C C . LEU A 1 100 ? -8.190 -14.212 -0.205 1.00 89.88 100 LEU A C 1
ATOM 819 O O . LEU A 1 100 ? -7.632 -14.933 0.598 1.00 89.88 100 LEU A O 1
ATOM 823 N N . GLN A 1 101 ? -8.320 -14.535 -1.495 1.00 85.50 101 GLN A N 1
ATOM 824 C CA . GLN A 1 101 ? -8.006 -15.819 -2.165 1.00 85.50 101 GLN A CA 1
ATOM 825 C C . GLN A 1 101 ? -6.616 -16.445 -1.844 1.00 85.50 101 GLN A C 1
ATOM 827 O O . GLN A 1 101 ? -5.765 -16.571 -2.717 1.00 85.50 101 GLN A O 1
ATOM 832 N N . HIS A 1 102 ? -6.375 -16.837 -0.592 1.00 84.44 102 HIS A N 1
ATOM 833 C CA . HIS A 1 102 ? -5.117 -17.323 -0.036 1.00 84.44 102 HIS A CA 1
ATOM 834 C C . HIS A 1 102 ? -5.370 -18.218 1.188 1.00 84.44 102 HIS A C 1
ATOM 836 O O . HIS A 1 102 ? -6.322 -18.010 1.940 1.00 84.44 102 HIS A O 1
ATOM 842 N N . ASP A 1 103 ? -4.421 -19.107 1.489 1.00 81.44 103 ASP A N 1
ATOM 843 C CA . ASP A 1 103 ? -4.483 -20.026 2.643 1.00 81.44 103 ASP A CA 1
ATOM 844 C C . ASP A 1 103 ? -3.556 -19.621 3.806 1.00 81.44 103 ASP A C 1
ATOM 846 O O . ASP A 1 103 ? -3.197 -20.433 4.660 1.00 81.44 103 ASP A O 1
ATOM 850 N N . MET A 1 104 ? -3.096 -18.367 3.842 1.00 84.00 104 MET A N 1
ATOM 851 C CA . MET A 1 104 ? -2.207 -17.904 4.912 1.00 84.00 104 MET A CA 1
ATOM 852 C C . MET A 1 104 ? -2.853 -17.984 6.297 1.00 84.00 104 MET A C 1
ATOM 854 O O . MET A 1 104 ? -4.032 -17.679 6.473 1.00 84.00 104 MET A O 1
ATOM 858 N N . SER A 1 105 ? -2.033 -18.315 7.301 1.00 88.94 105 SER A N 1
ATOM 859 C CA . SER A 1 105 ? -2.474 -18.343 8.693 1.00 88.94 105 SER A CA 1
ATOM 860 C C . SER A 1 105 ? -2.884 -16.952 9.170 1.00 88.94 105 SER A C 1
ATOM 862 O O . SER A 1 105 ? -2.170 -15.960 8.961 1.00 88.94 105 SER A O 1
ATOM 864 N N . ILE A 1 106 ? -4.026 -16.909 9.851 1.00 89.94 106 ILE A N 1
ATOM 865 C CA . ILE A 1 106 ? -4.459 -15.742 10.605 1.00 89.94 106 ILE A CA 1
ATOM 866 C C . ILE A 1 106 ? -3.848 -15.851 11.998 1.00 89.94 106 ILE A C 1
ATOM 868 O O . ILE A 1 106 ? -4.063 -16.841 12.694 1.00 89.94 106 ILE A O 1
ATOM 872 N N . ASP A 1 107 ? -3.098 -14.826 12.388 1.00 89.56 107 ASP A N 1
ATOM 873 C CA . ASP A 1 107 ? -2.483 -14.692 13.702 1.00 89.56 107 ASP A CA 1
ATOM 874 C C . ASP A 1 107 ? -3.126 -13.463 14.386 1.00 89.56 107 ASP A C 1
ATOM 876 O O . ASP A 1 107 ? -2.523 -12.382 14.353 1.00 89.56 107 ASP A O 1
ATOM 880 N N . PRO A 1 108 ? -4.353 -13.566 14.949 1.00 91.06 108 PRO A N 1
ATOM 881 C CA . PRO A 1 108 ? -5.042 -12.413 15.518 1.00 91.06 108 PRO A CA 1
ATOM 882 C C . PRO A 1 108 ? -4.174 -11.700 16.546 1.00 91.06 108 PRO A C 1
ATOM 884 O O . PRO A 1 108 ? -3.601 -12.330 17.437 1.00 91.06 108 PRO A O 1
ATOM 887 N N . MET A 1 109 ? -4.081 -10.380 16.420 1.00 90.31 109 MET A N 1
ATOM 888 C CA . MET A 1 109 ? -3.314 -9.557 17.347 1.00 90.31 109 MET A CA 1
ATOM 889 C C . MET A 1 109 ? -4.222 -8.531 18.023 1.00 90.31 109 MET A C 1
ATOM 891 O O . MET A 1 109 ? -5.029 -7.927 17.326 1.00 90.31 109 MET A O 1
ATOM 895 N N . PRO A 1 110 ? -4.080 -8.265 19.331 1.00 92.75 110 PRO A N 1
ATOM 896 C CA . PRO A 1 110 ? -4.863 -7.235 20.027 1.00 92.75 110 PRO A CA 1
ATOM 897 C C . PRO A 1 110 ? -4.329 -5.810 19.786 1.00 92.75 110 PRO A C 1
ATOM 899 O O . PRO A 1 110 ? -4.922 -4.815 20.186 1.00 92.75 110 PRO A O 1
ATOM 902 N N . ASN A 1 111 ? -3.158 -5.681 19.159 1.00 95.56 111 ASN A N 1
ATOM 903 C CA . ASN A 1 111 ? -2.505 -4.394 18.956 1.00 95.56 111 ASN A CA 1
ATOM 904 C C . ASN A 1 111 ? -3.297 -3.506 17.986 1.00 95.56 111 ASN A C 1
ATOM 906 O O . ASN A 1 111 ? -3.713 -3.967 16.919 1.00 95.56 111 ASN A O 1
ATOM 910 N N . LYS A 1 112 ? -3.443 -2.217 18.304 1.00 97.38 112 LYS A N 1
ATOM 911 C CA . LYS A 1 112 ? -4.078 -1.250 17.397 1.00 97.38 112 LYS A CA 1
ATOM 912 C C . LYS A 1 112 ? -3.201 -0.962 16.180 1.00 97.38 112 LYS A C 1
ATOM 914 O O . LYS A 1 112 ? -1.969 -0.938 16.272 1.00 97.38 112 LYS A O 1
ATOM 919 N N . VAL A 1 113 ? -3.855 -0.695 15.055 1.00 98.12 113 VAL A N 1
ATOM 920 C CA . VAL A 1 113 ? -3.216 -0.413 13.769 1.00 98.12 113 VAL A CA 1
ATOM 921 C C . VAL A 1 113 ? -3.644 0.966 13.294 1.00 98.12 113 VAL A C 1
ATOM 923 O O . VAL A 1 113 ? -4.831 1.237 13.181 1.00 98.12 113 VAL A O 1
ATOM 926 N N . PHE A 1 114 ? -2.683 1.816 12.966 1.00 98.50 114 PHE A N 1
ATOM 927 C CA . PHE A 1 114 ? -2.898 3.016 12.178 1.00 98.50 114 PHE A CA 1
ATOM 928 C C . PHE A 1 114 ? -2.517 2.708 10.736 1.00 98.50 114 PHE A C 1
ATOM 930 O O . PHE A 1 114 ? -1.352 2.434 10.442 1.00 98.50 114 PHE A O 1
ATOM 937 N N . ILE A 1 115 ? -3.492 2.709 9.838 1.00 98.38 115 ILE A N 1
ATOM 938 C CA . ILE A 1 115 ? -3.262 2.471 8.416 1.00 98.38 115 ILE A CA 1
ATOM 939 C C . ILE A 1 115 ? -3.216 3.803 7.674 1.00 98.38 115 ILE A C 1
ATOM 941 O O . ILE A 1 115 ? -4.006 4.704 7.948 1.00 98.38 115 ILE A O 1
ATOM 945 N N . MET A 1 116 ? -2.284 3.930 6.736 1.00 97.44 116 MET A N 1
ATOM 946 C CA . MET A 1 116 ? -2.163 5.118 5.896 1.00 97.44 116 MET A CA 1
ATOM 947 C C . MET A 1 116 ? -1.845 4.751 4.455 1.00 97.44 116 MET A C 1
ATOM 949 O O . MET A 1 116 ? -1.145 3.776 4.193 1.00 97.44 116 MET A O 1
ATOM 953 N N . GLU A 1 117 ? -2.318 5.561 3.515 1.00 96.94 117 GLU A N 1
ATOM 954 C CA . GLU A 1 117 ? -1.850 5.541 2.129 1.00 96.94 117 GLU A CA 1
ATOM 955 C C . GLU A 1 117 ? -0.765 6.612 1.979 1.00 96.94 117 GLU A C 1
ATOM 957 O O . GLU A 1 117 ? -0.921 7.718 2.489 1.00 96.94 117 GLU A O 1
ATOM 962 N N . GLN A 1 118 ? 0.354 6.298 1.325 1.00 95.06 118 GLN A N 1
ATOM 963 C CA . GLN A 1 118 ? 1.528 7.179 1.268 1.00 95.06 118 GLN A CA 1
ATOM 964 C C . GLN A 1 118 ? 1.233 8.579 0.716 1.00 95.06 118 GLN A C 1
ATOM 966 O O . GLN A 1 118 ? 1.890 9.536 1.110 1.00 95.06 118 GLN A O 1
ATOM 971 N N . ARG A 1 119 ? 0.225 8.755 -0.143 1.00 93.94 119 ARG A N 1
ATOM 972 C CA . ARG A 1 119 ? -0.156 10.090 -0.625 1.00 93.94 119 ARG A CA 1
ATOM 973 C C . ARG A 1 119 ? -0.762 10.960 0.472 1.00 93.94 119 ARG A C 1
ATOM 975 O O . ARG A 1 119 ? -0.808 12.174 0.312 1.00 93.94 119 ARG A O 1
ATOM 982 N N . GLN A 1 120 ? -1.175 10.380 1.600 1.00 93.69 120 GLN A N 1
ATOM 983 C CA . GLN A 1 120 ? -1.720 11.150 2.712 1.00 93.69 120 GLN A CA 1
ATOM 984 C C . GLN A 1 120 ? -0.690 12.015 3.436 1.00 93.69 120 GLN A C 1
ATOM 986 O O . GLN A 1 120 ? -1.089 12.987 4.075 1.00 93.69 120 GLN A O 1
ATOM 991 N N . ILE A 1 121 ? 0.596 11.662 3.332 1.00 92.06 121 ILE A N 1
ATOM 992 C CA . ILE A 1 121 ? 1.707 12.402 3.944 1.00 92.06 121 ILE A CA 1
ATOM 993 C C . ILE A 1 121 ? 2.350 13.415 2.990 1.00 92.06 121 ILE A C 1
ATOM 995 O O . ILE A 1 121 ? 3.350 14.039 3.339 1.00 92.06 121 ILE A O 1
ATOM 999 N N . ILE A 1 122 ? 1.793 13.593 1.789 1.00 89.50 122 ILE A N 1
ATOM 1000 C CA . ILE A 1 122 ? 2.211 14.663 0.885 1.00 89.50 122 ILE A CA 1
ATOM 1001 C C . ILE A 1 122 ? 1.682 15.981 1.459 1.00 89.50 122 ILE A C 1
ATOM 1003 O O . ILE A 1 122 ? 0.478 16.129 1.643 1.00 89.50 122 ILE A O 1
ATOM 1007 N N . TYR A 1 123 ? 2.591 16.918 1.744 1.00 85.06 123 TYR A N 1
ATOM 1008 C CA . TYR A 1 123 ? 2.326 18.170 2.467 1.00 85.06 123 TYR A CA 1
ATOM 1009 C C . TYR A 1 123 ? 1.099 18.960 1.979 1.00 85.06 123 TYR A C 1
ATOM 1011 O O . TYR A 1 123 ? 0.346 19.487 2.793 1.00 85.06 123 TYR A O 1
ATOM 1019 N N . ASP A 1 124 ? 0.885 19.040 0.667 1.00 86.06 124 ASP A N 1
ATOM 1020 C CA . ASP A 1 124 ? -0.194 19.813 0.045 1.00 86.06 124 ASP A CA 1
ATOM 1021 C C . ASP A 1 124 ? -1.476 18.995 -0.205 1.00 86.06 124 ASP A C 1
ATOM 1023 O O . ASP A 1 124 ? -2.456 19.510 -0.749 1.00 86.06 124 ASP A O 1
ATOM 1027 N N . HIS A 1 125 ? -1.508 17.724 0.205 1.00 89.25 125 HIS A N 1
ATOM 1028 C CA . HIS A 1 125 ? -2.683 16.879 0.050 1.00 89.25 125 HIS A CA 1
ATOM 1029 C C . HIS A 1 125 ? -3.758 17.236 1.095 1.00 89.25 125 HIS A C 1
ATOM 1031 O O . HIS A 1 125 ? -3.429 17.437 2.265 1.00 89.25 125 HIS A O 1
ATOM 1037 N N . PRO A 1 126 ? -5.065 17.229 0.757 1.00 89.38 126 PRO A N 1
ATOM 1038 C CA . PRO A 1 126 ? -6.135 17.566 1.707 1.00 89.38 126 PRO A CA 1
ATOM 1039 C C . PRO A 1 126 ? -6.118 16.778 3.027 1.00 89.38 126 PRO A C 1
ATOM 1041 O O . PRO A 1 126 ? -6.539 17.291 4.061 1.00 89.38 126 PRO A O 1
ATOM 1044 N N . SER A 1 127 ? -5.615 15.542 3.012 1.00 88.81 127 SER A N 1
ATOM 1045 C CA . SER A 1 127 ? -5.484 14.709 4.217 1.00 88.81 127 SER A CA 1
ATOM 1046 C C . SER A 1 127 ? -4.333 15.113 5.142 1.00 88.81 127 SER A C 1
ATOM 1048 O O . SER A 1 127 ? -4.352 14.733 6.309 1.00 88.81 127 SER A O 1
ATOM 1050 N N . ALA A 1 128 ? -3.337 15.856 4.652 1.00 88.00 128 ALA A N 1
ATOM 1051 C CA . ALA A 1 128 ? -2.154 16.235 5.423 1.00 88.00 128 ALA A CA 1
ATOM 1052 C C . ALA A 1 128 ? -2.503 17.135 6.615 1.00 88.00 128 ALA A C 1
ATOM 1054 O O . ALA A 1 128 ? -1.858 17.047 7.657 1.00 88.00 128 ALA A O 1
ATOM 1055 N N . LYS A 1 129 ? -3.576 17.933 6.491 1.00 86.75 129 LYS A N 1
ATOM 1056 C CA . LYS A 1 129 ? -4.024 18.904 7.500 1.00 86.75 129 LYS A CA 1
ATOM 1057 C C . LYS A 1 129 ? -4.202 18.299 8.896 1.00 86.75 129 LYS A C 1
ATOM 1059 O O . LYS A 1 129 ? -3.856 18.938 9.881 1.00 86.75 129 LYS A O 1
ATOM 1064 N N . ASN A 1 130 ? -4.754 17.088 8.974 1.00 92.25 130 ASN A N 1
ATOM 1065 C CA . ASN A 1 130 ? -5.026 16.419 10.249 1.00 92.25 130 ASN A CA 1
ATOM 1066 C C . ASN A 1 130 ? -4.057 15.266 10.524 1.00 92.25 130 ASN A C 1
ATOM 1068 O O . ASN A 1 130 ? -4.055 14.722 11.623 1.00 92.25 130 ASN A O 1
ATOM 1072 N N . PHE A 1 131 ? -3.230 14.891 9.545 1.00 95.00 131 PHE A N 1
ATOM 1073 C CA . PHE A 1 131 ? -2.448 13.663 9.598 1.00 95.00 131 PHE A CA 1
ATOM 1074 C C . PHE A 1 131 ? -1.532 13.596 10.825 1.00 95.00 131 PHE A C 1
ATOM 1076 O O . PHE A 1 131 ? -1.511 12.590 11.532 1.00 95.00 131 PHE A O 1
ATOM 1083 N N . THR A 1 132 ? -0.792 14.669 11.109 1.00 94.94 132 THR A N 1
ATOM 1084 C CA . THR A 1 132 ? 0.153 14.711 12.235 1.00 94.94 132 THR A CA 1
ATOM 1085 C C . THR A 1 132 ? -0.552 14.654 13.585 1.00 94.94 132 THR A C 1
ATOM 1087 O O . THR A 1 132 ? -0.070 13.961 14.478 1.00 94.94 132 THR A O 1
ATOM 1090 N N . ASN A 1 133 ? -1.706 15.311 13.717 1.00 95.69 133 ASN A N 1
ATOM 1091 C CA . ASN A 1 133 ? -2.529 15.266 14.927 1.00 95.69 133 ASN A CA 1
ATOM 1092 C C . ASN A 1 133 ? -3.135 13.871 15.131 1.00 95.69 133 ASN A C 1
ATOM 1094 O O . ASN A 1 133 ? -3.036 13.312 16.217 1.00 95.69 133 ASN A O 1
ATOM 1098 N N . ASP A 1 134 ? -3.656 13.252 14.073 1.00 97.19 134 ASP A N 1
ATOM 1099 C CA . ASP A 1 134 ? -4.238 11.911 14.155 1.00 97.19 134 ASP A CA 1
ATOM 1100 C C . ASP A 1 134 ? -3.180 10.857 14.538 1.00 97.19 134 ASP A C 1
ATOM 1102 O O . ASP A 1 134 ? -3.451 9.957 15.336 1.00 97.19 134 ASP A O 1
ATOM 1106 N N . VAL A 1 135 ? -1.951 10.966 14.010 1.00 97.38 135 VAL A N 1
ATOM 1107 C CA . VAL A 1 135 ? -0.832 10.089 14.404 1.00 97.38 135 VAL A CA 1
ATOM 1108 C C . VAL A 1 135 ? -0.379 10.381 15.835 1.00 97.38 135 VAL A C 1
ATOM 1110 O O . VAL A 1 135 ? -0.110 9.446 16.590 1.00 97.38 135 VAL A O 1
ATOM 1113 N N . HIS A 1 136 ? -0.299 11.655 16.222 1.00 97.19 136 HIS A N 1
ATOM 1114 C CA . HIS A 1 136 ? 0.016 12.068 17.588 1.00 97.19 136 HIS A CA 1
ATOM 1115 C C . HIS A 1 136 ? -0.954 11.438 18.597 1.00 97.19 136 HIS A C 1
ATOM 1117 O O . HIS A 1 136 ? -0.517 10.789 19.553 1.00 97.19 136 HIS A O 1
ATOM 1123 N N . ASP A 1 137 ? -2.254 11.561 18.336 1.00 97.50 137 ASP A N 1
ATOM 1124 C CA . ASP A 1 137 ? -3.324 11.052 19.191 1.00 97.50 137 ASP A CA 1
ATOM 1125 C C . ASP A 1 137 ? -3.338 9.525 19.200 1.00 97.50 137 ASP A C 1
ATOM 1127 O O . ASP A 1 137 ? -3.422 8.900 20.261 1.00 97.50 137 ASP A O 1
ATOM 1131 N N . PHE A 1 138 ? -3.161 8.901 18.030 1.00 97.88 138 PHE A N 1
ATOM 1132 C CA . PHE A 1 138 ? -3.026 7.453 17.929 1.00 97.88 138 PHE A CA 1
ATOM 1133 C C . PHE A 1 138 ? -1.869 6.942 18.781 1.00 97.88 138 PHE A C 1
ATOM 1135 O O . PHE A 1 138 ? -2.034 5.951 19.491 1.00 97.88 138 PHE A O 1
ATOM 1142 N N . LEU A 1 139 ? -0.709 7.601 18.747 1.00 97.06 139 LEU A N 1
ATOM 1143 C CA . LEU A 1 139 ? 0.461 7.213 19.529 1.00 97.06 139 LEU A CA 1
ATOM 1144 C C . LEU A 1 139 ? 0.307 7.554 21.018 1.00 97.06 139 LEU A C 1
ATOM 1146 O O . LEU A 1 139 ? 0.813 6.797 21.849 1.00 97.06 139 LEU A O 1
ATOM 1150 N N . GLY A 1 140 ? -0.484 8.571 21.368 1.00 96.88 140 GLY A N 1
ATOM 1151 C CA . GLY A 1 140 ? -0.638 9.061 22.740 1.00 96.88 140 GLY A CA 1
ATOM 1152 C C . GLY A 1 140 ? 0.604 9.819 23.202 1.00 96.88 140 GLY A C 1
ATOM 1153 O O . GLY A 1 140 ? 1.104 9.585 24.301 1.00 96.88 140 GLY A O 1
ATOM 1154 N N . LEU A 1 141 ? 1.167 10.646 22.319 1.00 96.62 141 LEU A N 1
ATOM 1155 C CA . LEU A 1 141 ? 2.356 11.434 22.630 1.00 96.62 141 LEU A CA 1
ATOM 1156 C C . LEU A 1 141 ? 1.992 12.619 23.532 1.00 96.62 141 LEU A C 1
ATOM 1158 O O . LEU A 1 141 ? 0.898 13.163 23.470 1.00 96.62 141 LEU A O 1
ATOM 1162 N N . ASN A 1 142 ? 2.947 13.042 24.362 1.00 96.94 142 ASN A N 1
ATOM 1163 C CA . ASN A 1 142 ? 2.793 14.228 25.217 1.00 96.94 142 ASN A CA 1
ATOM 1164 C C . ASN A 1 142 ? 3.236 15.523 24.522 1.00 96.94 142 ASN A C 1
ATOM 1166 O O . ASN A 1 142 ? 3.093 16.611 25.076 1.00 96.94 142 ASN A O 1
ATOM 1170 N N . LYS A 1 143 ? 3.872 15.403 23.353 1.00 95.62 143 LYS A N 1
ATOM 1171 C CA . LYS A 1 143 ? 4.385 16.522 22.567 1.00 95.62 143 LYS A CA 1
ATOM 1172 C C . LYS A 1 143 ? 3.838 16.401 21.149 1.00 95.62 143 LYS A C 1
ATOM 1174 O O . LYS A 1 143 ? 3.960 15.308 20.589 1.00 95.62 143 LYS A O 1
ATOM 1179 N N . PRO A 1 144 ? 3.314 17.494 20.568 1.00 93.88 144 PRO A N 1
ATOM 1180 C CA . PRO A 1 144 ? 2.801 17.481 19.207 1.00 93.88 144 PRO A CA 1
ATOM 1181 C C . PRO A 1 144 ? 3.898 17.067 18.224 1.00 93.88 144 PRO A C 1
ATOM 1183 O O . PRO A 1 144 ? 5.070 17.419 18.392 1.00 93.88 144 PRO A O 1
ATOM 1186 N N . LEU A 1 145 ? 3.508 16.315 17.195 1.00 93.62 145 LEU A N 1
ATOM 1187 C CA . LEU A 1 145 ? 4.389 16.032 16.067 1.00 93.62 145 LEU A CA 1
ATOM 1188 C C . LEU A 1 145 ? 4.567 17.300 15.233 1.00 93.62 145 LEU A C 1
ATOM 1190 O O . LEU A 1 145 ? 3.637 18.092 15.086 1.00 93.62 145 LEU A O 1
ATOM 1194 N N . THR A 1 146 ? 5.760 17.482 14.670 1.00 92.25 146 THR A N 1
ATOM 1195 C CA . THR A 1 146 ? 6.011 18.561 13.714 1.00 92.25 146 THR A CA 1
ATOM 1196 C C . THR A 1 146 ? 5.084 18.406 12.514 1.00 92.25 146 THR A C 1
ATOM 1198 O O . THR A 1 146 ? 4.898 17.296 12.013 1.00 92.25 146 THR A O 1
ATOM 1201 N N . GLU A 1 147 ? 4.515 19.521 12.058 1.00 90.19 147 GLU A N 1
ATOM 1202 C CA . GLU A 1 147 ? 3.720 19.554 10.834 1.00 90.19 147 GLU A CA 1
ATOM 1203 C C . GLU A 1 147 ? 4.529 19.009 9.657 1.00 90.19 147 GLU A C 1
ATOM 1205 O O . GLU A 1 147 ? 5.743 19.232 9.564 1.00 90.19 147 GLU A O 1
ATOM 1210 N N . LEU A 1 148 ? 3.848 18.311 8.744 1.00 90.94 148 LEU A N 1
ATOM 1211 C CA . LEU A 1 148 ? 4.458 17.893 7.487 1.00 90.94 148 LEU A CA 1
ATOM 1212 C C . LEU A 1 148 ? 5.069 19.122 6.811 1.00 90.94 148 LEU A C 1
ATOM 1214 O O . LEU A 1 148 ? 4.517 20.215 6.882 1.00 90.94 148 LEU A O 1
ATOM 1218 N N . GLN A 1 149 ? 6.224 18.944 6.184 1.00 88.81 149 GLN A N 1
ATOM 1219 C CA . GLN A 1 149 ? 6.907 20.006 5.456 1.00 88.81 149 GLN A CA 1
ATOM 1220 C C . GLN A 1 149 ? 6.978 19.626 3.979 1.00 88.81 149 GLN A C 1
ATOM 1222 O O . GLN A 1 149 ? 7.026 18.429 3.668 1.00 88.81 149 GLN A O 1
ATOM 1227 N N . PRO A 1 150 ? 7.020 20.607 3.060 1.00 87.88 150 PRO A N 1
ATOM 1228 C CA . PRO A 1 150 ? 7.355 20.338 1.674 1.00 87.88 150 PRO A CA 1
ATOM 1229 C C . PRO A 1 150 ? 8.647 19.527 1.608 1.00 87.88 150 PRO A C 1
ATOM 1231 O O . PRO A 1 150 ? 9.663 19.896 2.201 1.00 87.88 150 PRO A O 1
ATOM 1234 N N . TYR A 1 151 ? 8.610 18.407 0.893 1.00 82.44 151 TYR A N 1
ATOM 1235 C CA . TYR A 1 151 ? 9.819 17.643 0.655 1.00 82.44 151 TYR A CA 1
ATOM 1236 C C . TYR A 1 151 ? 10.740 18.454 -0.260 1.00 82.44 151 TYR A C 1
ATOM 1238 O O . TYR A 1 151 ? 10.467 18.624 -1.447 1.00 82.44 151 TYR A O 1
ATOM 1246 N N . VAL A 1 152 ? 11.837 18.952 0.306 1.00 78.25 152 VAL A N 1
ATOM 1247 C CA . VAL A 1 152 ? 12.925 19.568 -0.450 1.00 78.25 152 VAL A CA 1
ATOM 1248 C C . VAL A 1 152 ? 13.958 18.470 -0.694 1.00 78.25 152 VAL A C 1
ATOM 1250 O O . VAL A 1 152 ? 14.628 18.057 0.259 1.00 78.25 152 VAL A O 1
ATOM 1253 N N . PRO A 1 153 ? 14.076 17.923 -1.920 1.00 70.81 153 PRO A N 1
ATOM 1254 C CA . PRO A 1 153 ? 15.151 16.988 -2.204 1.00 70.81 153 PRO A CA 1
ATOM 1255 C C . PRO A 1 153 ? 16.488 17.693 -1.929 1.00 70.81 153 PRO A C 1
ATOM 1257 O O . PRO A 1 153 ? 16.648 18.840 -2.351 1.00 70.81 153 PRO A O 1
ATOM 1260 N N . PRO A 1 154 ? 17.442 17.053 -1.227 1.00 70.69 154 PRO A N 1
ATOM 1261 C CA . PRO A 1 154 ? 18.815 17.528 -1.168 1.00 70.69 154 PRO A CA 1
ATOM 1262 C C . PRO A 1 154 ? 19.305 17.980 -2.549 1.00 70.69 154 PRO A C 1
ATOM 1264 O O . PRO A 1 154 ? 18.977 17.347 -3.556 1.00 70.69 154 PRO A O 1
ATOM 1267 N N . ALA A 1 155 ? 20.067 19.077 -2.607 1.00 69.00 155 ALA A N 1
ATOM 1268 C CA . ALA A 1 155 ? 20.573 19.634 -3.867 1.00 69.00 155 ALA A CA 1
ATOM 1269 C C . ALA A 1 155 ? 21.405 18.612 -4.673 1.00 69.00 155 ALA A C 1
ATOM 1271 O O . ALA A 1 155 ? 21.496 18.695 -5.893 1.00 69.00 155 ALA A O 1
ATOM 1272 N N . ASP A 1 156 ? 21.954 17.617 -3.978 1.00 65.38 156 ASP A N 1
ATOM 1273 C CA . ASP A 1 156 ? 22.732 16.478 -4.451 1.00 65.38 156 ASP A CA 1
ATOM 1274 C C . ASP A 1 156 ? 21.935 15.159 -4.482 1.00 65.38 156 ASP A C 1
ATOM 1276 O O . ASP A 1 156 ? 22.504 14.113 -4.763 1.00 65.38 156 ASP A O 1
ATOM 1280 N N . LYS A 1 157 ? 20.621 15.132 -4.219 1.00 52.62 157 LYS A N 1
ATOM 1281 C CA . LYS A 1 157 ? 19.861 13.862 -4.206 1.00 52.62 157 LYS A CA 1
ATOM 1282 C C . LYS A 1 157 ? 19.622 13.272 -5.596 1.00 52.62 157 LYS A C 1
ATOM 1284 O O . LYS A 1 157 ? 19.279 12.099 -5.711 1.00 52.62 157 LYS A O 1
ATOM 1289 N N . TYR A 1 158 ? 19.807 14.092 -6.628 1.00 51.50 158 TYR A N 1
ATOM 1290 C CA . TYR A 1 158 ? 19.970 13.655 -8.013 1.00 51.50 158 TYR A CA 1
ATOM 1291 C C . TYR A 1 158 ? 21.441 13.662 -8.440 1.00 51.50 158 TYR A C 1
ATOM 1293 O O . TYR A 1 158 ? 21.704 13.665 -9.642 1.00 51.50 158 TYR A O 1
ATOM 1301 N N . ALA A 1 159 ? 22.395 13.687 -7.492 1.00 52.69 159 ALA A N 1
ATOM 1302 C CA . ALA A 1 159 ? 23.773 13.316 -7.785 1.00 52.69 159 ALA A CA 1
ATOM 1303 C C . ALA A 1 159 ? 23.684 12.029 -8.586 1.00 52.69 159 ALA A C 1
ATOM 1305 O O . ALA A 1 159 ? 23.019 11.083 -8.155 1.00 52.69 159 ALA A O 1
ATOM 1306 N N . GLU A 1 160 ? 24.216 12.103 -9.804 1.00 66.44 160 GLU A N 1
ATOM 1307 C CA . GLU A 1 160 ? 24.073 11.091 -10.835 1.00 66.44 160 GLU A CA 1
ATOM 1308 C C . GLU A 1 160 ? 24.100 9.709 -10.195 1.00 66.44 160 GLU A C 1
ATOM 1310 O O . GLU A 1 160 ? 25.010 9.423 -9.412 1.00 66.44 160 GLU A O 1
ATOM 1315 N N . PHE A 1 161 ? 23.086 8.885 -10.477 1.00 73.44 161 PHE A N 1
ATOM 1316 C CA . PHE A 1 161 ? 23.071 7.488 -10.061 1.00 73.44 161 PHE A CA 1
ATOM 1317 C C . PHE A 1 161 ? 24.486 6.916 -10.180 1.00 73.44 161 PHE A C 1
ATOM 1319 O O . PHE A 1 161 ? 25.053 6.868 -11.274 1.00 73.44 161 PHE A O 1
ATOM 1326 N N . SER A 1 162 ? 25.076 6.540 -9.043 1.00 82.50 162 SER A N 1
ATOM 1327 C CA . SER A 1 162 ? 26.483 6.140 -8.989 1.00 82.50 162 SER A CA 1
ATOM 1328 C C . SER A 1 162 ? 26.763 4.921 -9.867 1.00 82.50 162 SER A C 1
ATOM 1330 O O . SER A 1 162 ? 27.873 4.758 -10.365 1.00 82.50 162 SER A O 1
ATOM 1332 N N . ASN A 1 163 ? 25.740 4.096 -10.100 1.00 85.00 163 ASN A N 1
ATOM 1333 C CA . ASN A 1 163 ? 25.766 2.985 -11.035 1.00 85.00 163 ASN A CA 1
ATOM 1334 C C . ASN A 1 163 ? 24.983 3.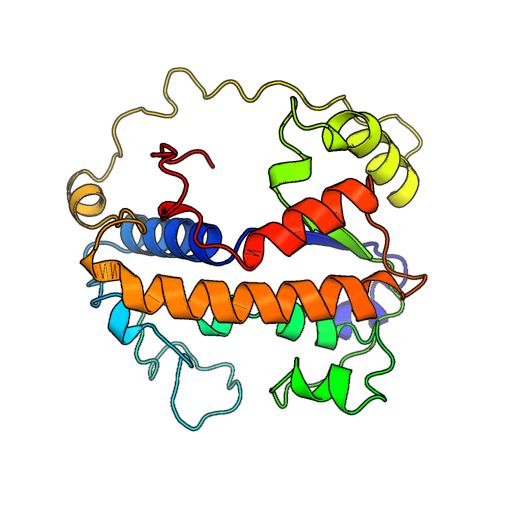328 -12.313 1.00 85.00 163 ASN A C 1
ATOM 1336 O O . ASN A 1 163 ? 23.790 3.035 -12.407 1.00 85.00 163 ASN A O 1
ATOM 1340 N N . LYS A 1 164 ? 25.655 3.955 -13.288 1.00 87.56 164 LYS A N 1
ATOM 1341 C CA . LYS A 1 164 ? 25.045 4.370 -14.565 1.00 87.56 164 LYS A CA 1
ATOM 1342 C C . LYS A 1 164 ? 24.522 3.187 -15.384 1.00 87.56 164 LYS A C 1
ATOM 1344 O O . LYS A 1 164 ? 23.448 3.296 -15.956 1.00 87.56 164 LYS A O 1
ATOM 1349 N N . GLU A 1 165 ? 25.218 2.051 -15.369 1.00 86.88 165 GLU A N 1
ATOM 1350 C CA . GLU A 1 165 ? 24.776 0.842 -16.080 1.00 86.88 165 GLU A CA 1
ATOM 1351 C C . GLU A 1 165 ? 23.456 0.303 -15.515 1.00 86.88 165 GLU A C 1
ATOM 1353 O O . GLU A 1 165 ? 22.545 -0.049 -16.257 1.00 86.88 165 GLU A O 1
ATOM 1358 N N . ALA A 1 166 ? 23.293 0.302 -14.189 1.00 86.62 166 ALA A N 1
ATOM 1359 C CA . ALA A 1 166 ? 22.048 -0.163 -13.584 1.00 86.62 166 ALA A CA 1
ATOM 1360 C C . ALA A 1 166 ? 20.840 0.725 -13.933 1.00 86.62 166 ALA A C 1
ATOM 1362 O O . ALA A 1 166 ? 19.713 0.226 -13.959 1.00 86.62 166 ALA A O 1
ATOM 1363 N N . VAL A 1 167 ? 21.062 2.018 -14.209 1.00 88.00 167 VAL A N 1
ATOM 1364 C CA . VAL A 1 167 ? 20.003 2.961 -14.616 1.00 88.00 167 VAL A CA 1
ATOM 1365 C C . VAL A 1 167 ? 19.372 2.565 -15.942 1.00 88.00 167 VAL A C 1
ATOM 1367 O O . VAL A 1 167 ? 18.159 2.685 -16.091 1.00 88.00 167 VAL A O 1
ATOM 1370 N N . GLU A 1 168 ? 20.169 2.050 -16.878 1.00 87.75 168 GLU A N 1
ATOM 1371 C CA . GLU A 1 168 ? 19.703 1.622 -18.204 1.00 87.75 168 GLU A CA 1
ATOM 1372 C C . GLU A 1 168 ? 18.715 0.448 -18.131 1.00 87.75 168 GLU A C 1
ATOM 1374 O O . GLU A 1 168 ? 17.978 0.187 -19.077 1.00 87.75 168 GLU A O 1
ATOM 1379 N N . HIS A 1 169 ? 18.669 -0.240 -16.989 1.00 87.94 169 HIS A N 1
ATOM 1380 C CA . HIS A 1 169 ? 17.771 -1.361 -16.734 1.00 87.94 169 HIS A CA 1
ATOM 1381 C C . HIS A 1 169 ? 16.574 -1.011 -15.841 1.00 87.94 169 HIS A C 1
ATOM 1383 O O . HIS A 1 169 ? 15.774 -1.896 -15.522 1.00 87.94 169 HIS A O 1
ATOM 1389 N N . LEU A 1 170 ? 16.443 0.244 -15.400 1.00 90.69 170 LEU A N 1
ATOM 1390 C CA . LEU A 1 170 ? 15.262 0.682 -14.660 1.00 90.69 170 LEU A CA 1
ATOM 1391 C C . LEU A 1 170 ? 14.073 0.772 -15.609 1.00 90.69 170 LEU A C 1
ATOM 1393 O O . LEU A 1 170 ? 14.186 1.270 -16.725 1.00 90.69 170 LEU A O 1
ATOM 1397 N N . ILE A 1 171 ? 12.919 0.318 -15.13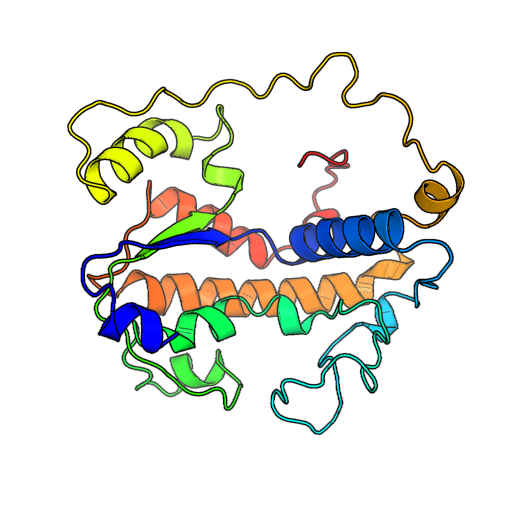8 1.00 92.56 171 ILE A N 1
ATOM 1398 C CA . ILE A 1 171 ? 11.689 0.398 -15.915 1.00 92.56 171 ILE A CA 1
ATOM 1399 C C . ILE A 1 171 ? 10.972 1.709 -15.632 1.00 92.56 171 ILE A C 1
ATOM 1401 O O . ILE A 1 171 ? 10.974 2.216 -14.503 1.00 92.56 171 ILE A O 1
ATOM 1405 N N . HIS A 1 172 ? 10.275 2.201 -16.645 1.00 94.06 172 HIS A N 1
ATOM 1406 C CA . HIS A 1 172 ? 9.201 3.156 -16.468 1.00 94.06 172 HIS A CA 1
ATOM 1407 C C . HIS A 1 172 ? 7.887 2.407 -16.675 1.00 94.06 172 HIS A C 1
ATOM 1409 O O . HIS A 1 172 ? 7.523 2.042 -17.788 1.00 94.06 172 HIS A O 1
ATOM 1415 N N . ILE A 1 173 ? 7.152 2.141 -15.592 1.00 95.00 173 ILE A N 1
ATOM 1416 C CA . ILE A 1 173 ? 6.059 1.149 -15.601 1.00 95.00 173 ILE A CA 1
ATOM 1417 C C . ILE A 1 173 ? 4.929 1.493 -16.572 1.00 95.00 173 ILE A C 1
ATOM 1419 O O . ILE A 1 173 ? 4.098 0.636 -16.846 1.00 95.00 173 ILE A O 1
ATOM 1423 N N . CYS A 1 174 ? 4.857 2.731 -17.065 1.00 95.50 174 CYS A N 1
ATOM 1424 C CA . CYS A 1 174 ? 3.847 3.173 -18.019 1.00 95.50 174 CYS A CA 1
ATOM 1425 C C . CYS A 1 174 ? 4.180 2.877 -19.483 1.00 95.50 174 CYS A C 1
ATOM 1427 O O . CYS A 1 174 ? 3.322 3.119 -20.332 1.00 95.50 174 CYS A O 1
ATOM 1429 N N . ASP A 1 175 ? 5.360 2.339 -19.776 1.00 94.38 175 ASP A N 1
ATOM 1430 C CA . ASP A 1 175 ? 5.734 1.953 -21.134 1.00 94.38 175 ASP A CA 1
ATOM 1431 C C . ASP A 1 175 ? 4.859 0.782 -21.616 1.00 94.38 175 ASP A C 1
ATOM 1433 O O . ASP A 1 175 ? 4.306 0.014 -20.816 1.00 94.38 175 ASP A O 1
ATOM 1437 N N . GLU A 1 176 ? 4.647 0.676 -22.929 1.00 95.06 176 GLU A N 1
ATOM 1438 C CA . GLU A 1 176 ? 3.663 -0.254 -23.507 1.00 95.06 176 GLU A CA 1
ATOM 1439 C C . GLU A 1 176 ? 3.961 -1.720 -23.162 1.00 95.06 176 GLU A C 1
ATOM 1441 O O . GLU A 1 176 ? 3.043 -2.477 -22.854 1.00 95.06 176 GLU A O 1
ATOM 1446 N N . GLU A 1 177 ? 5.238 -2.103 -23.090 1.00 94.88 177 GLU A N 1
ATOM 1447 C CA . GLU A 1 177 ? 5.669 -3.467 -22.749 1.00 94.88 177 GLU A CA 1
ATOM 1448 C C . GLU A 1 177 ? 5.250 -3.934 -21.339 1.00 94.88 177 GLU A C 1
ATOM 1450 O O . GLU A 1 177 ? 5.251 -5.132 -21.044 1.00 94.88 177 GLU A O 1
ATOM 1455 N N . HIS A 1 178 ? 4.865 -3.002 -20.463 1.00 95.75 178 HIS A N 1
ATOM 1456 C CA . HIS A 1 178 ? 4.422 -3.275 -19.097 1.00 95.75 178 HIS A CA 1
ATOM 1457 C C . HIS A 1 178 ? 2.892 -3.287 -18.946 1.00 95.75 178 HIS A C 1
ATOM 1459 O O . HIS A 1 178 ? 2.383 -3.371 -17.826 1.00 95.75 178 HIS A O 1
ATOM 1465 N N . GLU A 1 179 ? 2.124 -3.188 -20.036 1.00 96.25 179 GLU A N 1
ATOM 1466 C CA . GLU A 1 179 ? 0.663 -3.083 -19.953 1.00 96.25 179 GLU A CA 1
ATOM 1467 C C . GLU A 1 179 ? 0.024 -4.273 -19.219 1.00 96.25 179 GLU A C 1
ATOM 1469 O O . GLU A 1 179 ? -0.836 -4.077 -18.357 1.00 96.25 179 GLU A O 1
ATOM 1474 N N . ASP A 1 180 ? 0.473 -5.497 -19.497 1.00 96.19 180 ASP A N 1
ATOM 1475 C CA . ASP A 1 180 ? -0.093 -6.702 -18.882 1.00 96.19 180 ASP A CA 1
ATOM 1476 C C . ASP A 1 180 ? 0.140 -6.744 -17.369 1.00 96.19 180 ASP A C 1
ATOM 1478 O O . ASP A 1 180 ? -0.775 -7.054 -16.600 1.00 96.19 180 ASP A O 1
ATOM 1482 N N . VAL A 1 181 ? 1.340 -6.362 -16.915 1.00 96.00 181 VAL A N 1
ATOM 1483 C CA . VAL A 1 181 ? 1.637 -6.314 -15.478 1.00 96.00 181 VAL A CA 1
ATOM 1484 C C . VAL A 1 181 ? 0.835 -5.203 -14.794 1.00 96.00 181 VAL A C 1
ATOM 1486 O O . VAL A 1 181 ? 0.327 -5.407 -13.690 1.00 96.00 181 VAL A O 1
ATOM 1489 N N . ARG A 1 182 ? 0.625 -4.056 -15.461 1.00 97.31 182 ARG A N 1
ATOM 1490 C CA . ARG A 1 182 ? -0.240 -2.983 -14.947 1.00 97.31 182 ARG A CA 1
ATOM 1491 C C . ARG A 1 182 ? -1.691 -3.430 -14.818 1.00 97.31 182 ARG A C 1
ATOM 1493 O O . ARG A 1 182 ? -2.295 -3.167 -13.780 1.00 97.31 182 ARG A O 1
ATOM 1500 N N . LYS A 1 183 ? -2.246 -4.110 -15.830 1.00 97.75 183 LYS A N 1
ATOM 1501 C CA . LYS A 1 183 ? -3.623 -4.641 -15.800 1.00 97.75 183 LYS A CA 1
ATOM 1502 C C . LYS A 1 183 ? -3.836 -5.535 -14.579 1.00 97.75 183 LYS A C 1
ATOM 1504 O O . LYS A 1 183 ? -4.810 -5.345 -13.852 1.00 97.75 183 LYS A O 1
ATOM 1509 N N . GLU A 1 184 ? -2.896 -6.440 -14.315 1.00 97.00 184 GLU A N 1
ATOM 1510 C CA . GLU A 1 184 ? -2.966 -7.314 -13.143 1.00 97.00 184 GLU A CA 1
ATOM 1511 C C . GLU A 1 184 ? -2.842 -6.538 -11.824 1.00 97.00 184 GLU A C 1
ATOM 1513 O O . GLU A 1 184 ? -3.631 -6.739 -10.903 1.00 97.00 184 GLU A O 1
ATOM 1518 N N . LEU A 1 185 ? -1.891 -5.607 -11.721 1.00 97.56 185 LEU A N 1
ATOM 1519 C CA . LEU A 1 185 ? -1.704 -4.796 -10.512 1.00 97.56 185 LEU A CA 1
ATOM 1520 C C . LEU A 1 185 ? -2.914 -3.903 -10.206 1.00 97.56 185 LEU A C 1
ATOM 1522 O O . LEU A 1 185 ? -3.226 -3.684 -9.037 1.00 97.56 185 LEU A O 1
ATOM 1526 N N . VAL A 1 186 ? -3.609 -3.400 -11.228 1.00 98.25 186 VAL A N 1
ATOM 1527 C CA . VAL A 1 186 ? -4.863 -2.646 -11.073 1.00 98.25 186 VAL A CA 1
ATOM 1528 C C . VAL A 1 186 ? -5.998 -3.558 -10.605 1.00 98.25 186 VAL A C 1
ATOM 1530 O O . VAL A 1 186 ? -6.769 -3.167 -9.728 1.00 98.25 186 VAL A O 1
ATOM 1533 N N . ARG A 1 187 ? -6.092 -4.787 -11.133 1.00 97.81 187 ARG A N 1
ATOM 1534 C CA . ARG A 1 187 ? -7.054 -5.792 -10.650 1.00 97.81 187 ARG A CA 1
ATOM 1535 C C . ARG A 1 187 ? -6.833 -6.085 -9.162 1.00 97.81 187 ARG A C 1
ATOM 1537 O O . ARG A 1 187 ? -7.770 -5.948 -8.377 1.00 97.81 187 ARG A O 1
ATOM 1544 N N . ILE A 1 188 ? -5.590 -6.386 -8.776 1.00 97.00 188 ILE A N 1
ATOM 1545 C CA . ILE A 1 188 ? -5.175 -6.590 -7.378 1.00 97.00 188 ILE A CA 1
ATOM 1546 C C . ILE A 1 188 ? -5.496 -5.354 -6.530 1.00 97.00 188 ILE A C 1
ATOM 1548 O O . ILE A 1 188 ? -6.061 -5.470 -5.445 1.00 97.00 188 ILE A O 1
ATOM 1552 N N . GLY A 1 189 ? -5.179 -4.158 -7.031 1.00 98.06 189 GLY A N 1
ATOM 1553 C CA . GLY A 1 189 ? -5.443 -2.901 -6.338 1.00 98.06 189 GLY A CA 1
ATOM 1554 C C . GLY A 1 189 ? -6.918 -2.662 -6.063 1.00 98.06 189 GLY A C 1
ATOM 1555 O O . GLY A 1 189 ? -7.261 -2.233 -4.963 1.00 98.06 189 GLY A O 1
ATOM 1556 N N . LYS A 1 190 ? -7.793 -2.996 -7.015 1.00 98.38 190 LYS A N 1
ATOM 1557 C CA . LYS A 1 190 ? -9.244 -2.925 -6.835 1.00 98.38 190 LYS A CA 1
ATOM 1558 C C . LYS A 1 190 ? -9.719 -3.870 -5.730 1.00 98.38 190 LYS A C 1
ATOM 1560 O O . LYS A 1 190 ? -10.447 -3.432 -4.846 1.00 98.38 190 LYS A O 1
ATOM 1565 N N . GLU A 1 191 ? -9.292 -5.131 -5.753 1.00 97.94 191 GLU A N 1
ATOM 1566 C CA . GLU A 1 191 ? -9.670 -6.129 -4.740 1.00 97.94 191 GLU A CA 1
ATOM 1567 C C . GLU A 1 191 ? -9.170 -5.742 -3.345 1.00 97.94 191 GLU A C 1
ATOM 1569 O O . GLU A 1 191 ? -9.941 -5.759 -2.381 1.00 97.94 191 GLU A O 1
ATOM 1574 N N . ALA A 1 192 ? -7.908 -5.316 -3.249 1.00 98.31 192 ALA A N 1
ATOM 1575 C CA . ALA A 1 192 ? -7.317 -4.840 -2.007 1.00 98.31 192 ALA A CA 1
ATOM 1576 C C . ALA A 1 192 ? -8.057 -3.612 -1.466 1.00 98.31 192 ALA A C 1
ATOM 1578 O O . ALA A 1 192 ? -8.394 -3.568 -0.284 1.00 98.31 192 ALA A O 1
ATOM 1579 N N . ALA A 1 193 ? -8.349 -2.627 -2.321 1.00 98.50 193 ALA A N 1
ATOM 1580 C CA . ALA A 1 193 ? -9.075 -1.424 -1.935 1.00 98.50 193 ALA A CA 1
ATOM 1581 C C . ALA A 1 193 ? -10.483 -1.738 -1.427 1.00 98.50 193 ALA A C 1
ATOM 1583 O O . ALA A 1 193 ? -10.872 -1.223 -0.377 1.00 98.50 193 ALA A O 1
ATOM 1584 N N . THR A 1 194 ? -11.223 -2.605 -2.123 1.00 98.56 194 THR A N 1
ATOM 1585 C CA . THR A 1 194 ? -12.539 -3.072 -1.675 1.00 98.56 194 THR A CA 1
ATOM 1586 C C . THR A 1 194 ? -12.429 -3.738 -0.307 1.00 98.56 194 THR A C 1
ATOM 1588 O O . THR A 1 194 ? -13.103 -3.307 0.624 1.00 98.56 194 THR A O 1
ATOM 1591 N N . TRP A 1 195 ? -11.527 -4.712 -0.131 1.00 98.50 195 TRP A N 1
ATOM 1592 C CA . TRP A 1 195 ? -11.412 -5.414 1.149 1.00 98.50 195 TRP A CA 1
ATOM 1593 C C . TRP A 1 195 ? -11.026 -4.478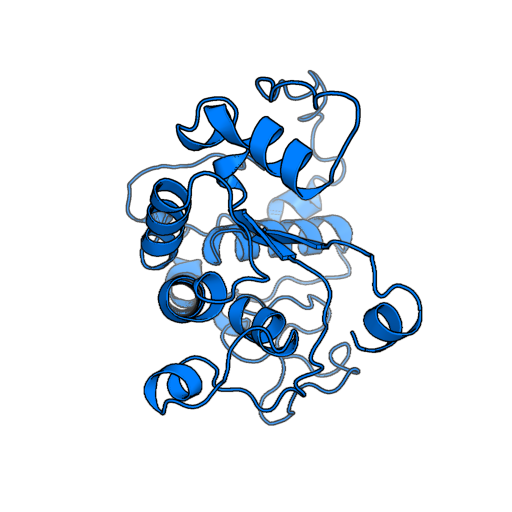 2.304 1.00 98.50 195 TRP A C 1
ATOM 1595 O O . TRP A 1 195 ? -11.630 -4.511 3.378 1.00 98.50 195 TRP A O 1
ATOM 1605 N N . ILE A 1 196 ? -10.037 -3.608 2.075 1.00 98.56 196 ILE A N 1
ATOM 1606 C CA . ILE A 1 196 ? -9.560 -2.664 3.089 1.00 98.56 196 ILE A CA 1
ATOM 1607 C C . ILE A 1 196 ? -10.689 -1.717 3.501 1.00 98.56 196 ILE A C 1
ATOM 1609 O O . ILE A 1 196 ? -10.920 -1.520 4.691 1.00 98.56 196 ILE A O 1
ATOM 1613 N N . THR A 1 197 ? -11.395 -1.131 2.534 1.00 98.44 197 THR A N 1
ATOM 1614 C CA . THR A 1 197 ? -12.391 -0.092 2.822 1.00 98.44 197 THR A CA 1
ATOM 1615 C C . THR A 1 197 ? -13.714 -0.632 3.354 1.00 98.44 197 THR A C 1
ATOM 1617 O O . THR A 1 197 ? -14.329 0.054 4.163 1.00 98.44 197 THR A O 1
ATOM 1620 N N . GLU A 1 198 ? -14.136 -1.830 2.943 1.00 98.06 198 GLU A N 1
ATOM 1621 C CA . GLU A 1 198 ? -15.425 -2.415 3.345 1.00 98.06 198 GLU A CA 1
ATOM 1622 C C . GLU A 1 198 ? -15.338 -3.318 4.582 1.00 98.06 198 GLU A C 1
ATOM 1624 O O . GLU A 1 198 ? -16.345 -3.504 5.259 1.00 98.06 198 GLU A O 1
ATOM 1629 N N . TYR A 1 199 ? -14.163 -3.885 4.885 1.00 98.25 199 TYR A N 1
ATOM 1630 C CA . TYR A 1 199 ? -14.004 -4.839 5.990 1.00 98.25 199 TYR A CA 1
ATOM 1631 C C . TYR A 1 199 ? -12.939 -4.398 6.993 1.00 98.25 199 TYR A C 1
ATOM 1633 O O . TYR A 1 199 ? -13.220 -4.311 8.186 1.00 98.25 199 TYR A O 1
ATOM 1641 N N . PHE A 1 200 ? -11.716 -4.097 6.545 1.00 98.19 200 PHE A N 1
ATOM 1642 C CA . PHE A 1 200 ? -10.610 -3.799 7.468 1.00 98.19 200 PHE A CA 1
ATOM 1643 C C . PHE A 1 200 ? -10.834 -2.519 8.279 1.00 98.19 200 PHE A C 1
ATOM 1645 O O . PHE A 1 200 ? -10.575 -2.499 9.480 1.00 98.19 200 PHE A O 1
ATOM 1652 N N . LEU A 1 201 ? -11.352 -1.465 7.642 1.00 98.12 201 LEU A N 1
ATOM 1653 C CA . LEU A 1 201 ? -11.658 -0.186 8.297 1.00 98.12 201 LEU A CA 1
ATOM 1654 C C . LEU A 1 201 ? -12.892 -0.212 9.212 1.00 98.12 201 LEU A C 1
ATOM 1656 O O . LEU A 1 201 ? -13.163 0.795 9.868 1.00 98.12 201 LEU A O 1
ATOM 1660 N N . GLU A 1 202 ? -13.646 -1.311 9.233 1.00 97.62 202 GLU A N 1
ATOM 1661 C CA . GLU A 1 202 ? -14.797 -1.481 10.128 1.00 97.62 202 GLU A CA 1
ATOM 1662 C C . GLU A 1 202 ? -14.387 -2.053 11.493 1.00 97.62 202 GLU A C 1
ATOM 1664 O O . GLU A 1 202 ? -15.175 -2.067 12.435 1.00 97.62 202 GLU A O 1
ATOM 1669 N N . SER A 1 203 ? -13.132 -2.486 11.630 1.00 97.62 203 SER A N 1
ATOM 1670 C CA . SER A 1 203 ? -12.543 -2.858 12.913 1.00 97.62 203 SER A CA 1
ATOM 1671 C C . SER A 1 203 ? -12.293 -1.630 13.789 1.00 97.62 203 SER A C 1
ATOM 1673 O O . SER A 1 203 ? -11.542 -0.737 13.401 1.00 97.62 203 SER A O 1
ATOM 1675 N N . GLU A 1 204 ? -12.784 -1.640 15.031 1.00 97.12 204 GLU A N 1
ATOM 1676 C CA . GLU A 1 204 ? -12.520 -0.585 16.031 1.00 97.12 204 GLU A CA 1
ATOM 1677 C C . GLU A 1 204 ? -11.027 -0.443 16.391 1.00 97.12 204 GLU A C 1
ATOM 1679 O O . GLU A 1 204 ? -10.574 0.591 16.885 1.00 97.12 204 GLU A O 1
ATOM 1684 N N . GLU A 1 205 ? -10.234 -1.486 16.139 1.00 97.12 205 GLU A N 1
ATOM 1685 C CA . GLU A 1 205 ? -8.787 -1.488 16.369 1.00 97.12 205 GLU A CA 1
ATOM 1686 C C . GLU A 1 205 ? -7.976 -0.886 15.210 1.00 97.12 205 GLU A C 1
ATOM 1688 O O . GLU A 1 205 ? -6.747 -0.788 15.312 1.00 97.12 205 GLU A O 1
ATOM 1693 N N . VAL A 1 206 ? -8.635 -0.512 14.108 1.00 98.25 206 VAL A N 1
ATOM 1694 C CA . VAL A 1 206 ? -8.008 0.080 12.923 1.00 98.25 206 VAL A CA 1
ATOM 1695 C C . VAL A 1 206 ? -8.368 1.560 12.848 1.00 98.25 206 VAL A C 1
ATOM 1697 O O . VAL A 1 206 ? -9.528 1.945 12.746 1.00 98.25 206 VAL A O 1
ATOM 1700 N N . VAL A 1 207 ? -7.343 2.402 12.876 1.00 98.31 207 VAL A N 1
ATOM 1701 C CA . VAL A 1 207 ? -7.442 3.860 12.825 1.00 98.31 207 VAL A CA 1
ATOM 1702 C C . VAL A 1 207 ? -6.856 4.350 11.507 1.00 98.31 207 VAL A C 1
ATOM 1704 O O . VAL A 1 207 ? -5.873 3.805 11.009 1.00 98.31 207 VAL A O 1
ATOM 1707 N N . VAL A 1 208 ? -7.450 5.392 10.934 1.00 98.00 208 VAL A N 1
ATOM 1708 C CA . VAL A 1 208 ? -6.953 6.049 9.725 1.00 98.00 208 VAL A CA 1
ATOM 1709 C C . VAL A 1 208 ? -7.196 7.547 9.827 1.00 98.00 208 VAL A C 1
ATOM 1711 O O . VAL A 1 208 ? -8.279 7.976 10.230 1.00 98.00 208 VAL A O 1
ATOM 1714 N N . SER A 1 209 ? -6.206 8.351 9.441 1.00 97.31 209 SER A N 1
ATOM 1715 C CA . SER A 1 209 ? -6.403 9.796 9.319 1.00 97.31 209 SER A CA 1
ATOM 1716 C C . SER A 1 209 ? -7.320 10.111 8.144 1.00 97.31 209 SER A C 1
ATOM 1718 O O . SER A 1 209 ? -7.186 9.519 7.071 1.00 97.31 209 SER A O 1
ATOM 1720 N N . SER A 1 210 ? -8.220 11.083 8.318 1.00 96.19 210 SER A N 1
ATOM 1721 C CA . SER A 1 210 ? -9.055 11.613 7.232 1.00 96.19 210 SER A CA 1
ATOM 1722 C C . SER A 1 210 ? -9.748 10.504 6.411 1.00 96.19 210 SER A C 1
ATOM 1724 O O . SER A 1 210 ? -9.571 10.436 5.192 1.00 96.19 210 SER A O 1
ATOM 1726 N N . LYS A 1 211 ? -10.530 9.621 7.067 1.00 97.19 211 LYS A N 1
ATOM 1727 C CA . LYS A 1 211 ? -11.131 8.392 6.477 1.00 97.19 211 LYS A CA 1
ATOM 1728 C C . LYS A 1 211 ? -11.732 8.606 5.079 1.00 97.19 211 LYS A C 1
ATOM 1730 O O . LYS A 1 211 ? -11.511 7.789 4.190 1.00 97.19 211 LYS A O 1
ATOM 1735 N N . ALA A 1 212 ? -12.441 9.715 4.847 1.00 97.00 212 ALA A N 1
ATOM 1736 C CA . ALA A 1 212 ? -13.023 10.029 3.539 1.00 97.00 212 ALA A CA 1
ATOM 1737 C C . ALA A 1 212 ? -11.970 10.210 2.425 1.00 97.00 212 ALA A C 1
ATOM 1739 O O . ALA A 1 212 ? -12.145 9.681 1.327 1.00 97.00 212 ALA A O 1
ATOM 1740 N N . GLU A 1 213 ? -10.870 10.915 2.702 1.00 96.44 213 GLU A N 1
ATOM 1741 C CA . GLU A 1 213 ? -9.768 11.098 1.749 1.00 96.44 213 GLU A CA 1
ATOM 1742 C C . GLU A 1 213 ? -8.989 9.799 1.540 1.00 96.44 213 GLU A C 1
ATOM 1744 O O . GLU A 1 213 ? -8.679 9.450 0.402 1.00 96.44 213 GLU A O 1
ATOM 1749 N N . PHE A 1 214 ? -8.757 9.021 2.602 1.00 97.50 214 PHE A N 1
ATOM 1750 C CA . PHE A 1 214 ? -8.170 7.686 2.471 1.00 97.50 214 PHE A CA 1
ATOM 1751 C C . PHE A 1 214 ? -8.996 6.796 1.533 1.00 97.50 214 PHE A C 1
ATOM 1753 O O . PHE A 1 214 ? -8.455 6.214 0.596 1.00 97.50 214 PHE A O 1
ATOM 1760 N N . ILE A 1 215 ? -10.322 6.740 1.713 1.00 98.31 215 ILE A N 1
ATOM 1761 C CA . ILE A 1 215 ? -11.212 5.949 0.849 1.00 98.31 215 ILE A CA 1
ATOM 1762 C C . ILE A 1 215 ? -11.131 6.419 -0.612 1.00 98.31 215 ILE A C 1
ATOM 1764 O O . ILE A 1 215 ? -11.133 5.583 -1.517 1.00 98.31 215 ILE A O 1
ATOM 1768 N N . LYS A 1 216 ? -11.032 7.730 -0.874 1.00 97.25 216 LYS A N 1
ATOM 1769 C CA . LYS A 1 216 ? -10.826 8.250 -2.240 1.00 97.25 216 LYS A CA 1
ATOM 1770 C C . LYS A 1 216 ? -9.505 7.754 -2.836 1.00 97.25 216 LYS A C 1
ATOM 1772 O O . LYS A 1 216 ? -9.501 7.288 -3.975 1.00 97.25 216 LYS A O 1
ATOM 1777 N N . LEU A 1 217 ? -8.412 7.803 -2.071 1.00 96.69 217 LEU A N 1
ATOM 1778 C CA . LEU A 1 217 ? -7.097 7.317 -2.505 1.00 96.69 217 LEU A CA 1
ATOM 1779 C C . LEU A 1 217 ? -7.097 5.808 -2.778 1.00 96.69 217 LEU A C 1
ATOM 1781 O O . LEU A 1 217 ? -6.514 5.376 -3.773 1.00 96.69 217 LEU A O 1
ATOM 1785 N N . MET A 1 218 ? -7.788 5.021 -1.947 1.00 98.00 218 MET A N 1
ATOM 1786 C CA . MET A 1 218 ? -7.949 3.580 -2.154 1.00 98.00 218 MET A CA 1
ATOM 1787 C C . MET A 1 218 ? -8.774 3.279 -3.409 1.00 98.00 218 MET A C 1
ATOM 1789 O O . MET A 1 218 ? -8.388 2.427 -4.200 1.00 98.00 218 MET A O 1
ATOM 1793 N N . LYS A 1 219 ? -9.871 4.006 -3.663 1.00 97.38 219 LYS A N 1
ATOM 1794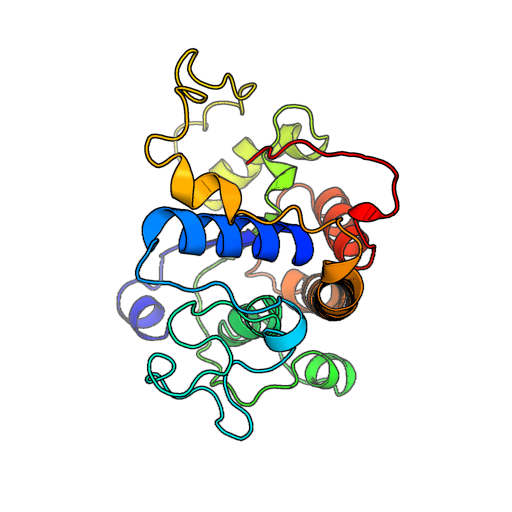 C CA . LYS A 1 219 ? -10.661 3.847 -4.903 1.00 97.38 219 LYS A CA 1
ATOM 1795 C C . LYS A 1 219 ? -9.836 4.121 -6.164 1.00 97.38 219 LYS A C 1
ATOM 1797 O O . LYS A 1 219 ? -10.074 3.507 -7.205 1.00 97.38 219 LYS A O 1
ATOM 1802 N N . ASP A 1 220 ? -8.854 5.015 -6.083 1.00 96.50 220 ASP A N 1
ATOM 1803 C CA . ASP A 1 220 ? -7.940 5.294 -7.192 1.00 96.50 220 ASP A CA 1
ATOM 1804 C C . ASP A 1 220 ? -7.045 4.088 -7.538 1.00 96.50 220 ASP A C 1
ATOM 1806 O O . ASP A 1 220 ? -6.659 3.964 -8.691 1.00 96.50 220 ASP A O 1
ATOM 1810 N N . TRP A 1 221 ? -6.819 3.133 -6.621 1.00 97.62 221 TRP A N 1
ATOM 1811 C CA . TRP A 1 221 ? -6.058 1.903 -6.910 1.00 97.62 221 TRP A CA 1
ATOM 1812 C C . TRP A 1 221 ? -6.705 0.996 -7.962 1.00 97.62 221 TRP A C 1
ATOM 1814 O O . TRP A 1 221 ? -6.026 0.170 -8.568 1.00 97.62 221 TRP A O 1
ATOM 1824 N N . GLY A 1 222 ? -8.013 1.148 -8.189 1.00 96.94 222 GLY A N 1
ATOM 1825 C CA . GLY A 1 222 ? -8.731 0.467 -9.266 1.00 96.94 222 GLY A CA 1
ATOM 1826 C C . GLY A 1 222 ? -8.547 1.107 -10.647 1.00 96.94 222 GLY A C 1
ATOM 1827 O O . GLY A 1 222 ? -9.188 0.663 -11.599 1.00 96.94 222 GLY A O 1
ATOM 1828 N N . HIS A 1 223 ? -7.711 2.142 -10.774 1.00 97.00 223 HIS A N 1
ATOM 1829 C CA . HIS A 1 223 ? -7.453 2.849 -12.025 1.00 97.00 223 HIS A CA 1
ATOM 1830 C C . HIS A 1 223 ? -5.971 2.764 -12.399 1.00 97.00 223 HIS A C 1
ATOM 1832 O O . HIS A 1 223 ? -5.096 2.897 -11.552 1.00 97.00 223 HIS A O 1
ATOM 1838 N N . ASP A 1 224 ? -5.677 2.586 -13.689 1.00 96.19 224 ASP A N 1
ATOM 1839 C CA . ASP A 1 224 ? -4.295 2.611 -14.175 1.00 96.19 224 ASP A CA 1
ATOM 1840 C C . ASP A 1 224 ? -3.735 4.049 -14.097 1.00 96.19 224 ASP A C 1
ATOM 1842 O O . ASP A 1 224 ? -4.232 4.931 -14.816 1.00 96.19 224 ASP A O 1
ATOM 1846 N N . PRO A 1 225 ? -2.700 4.314 -13.272 1.00 94.25 225 PRO A N 1
ATOM 1847 C CA . PRO A 1 225 ? -2.135 5.653 -13.128 1.00 94.25 225 PRO A CA 1
ATOM 1848 C C . PRO A 1 225 ? -1.488 6.166 -14.423 1.00 94.25 225 PRO A C 1
ATOM 1850 O O . PRO A 1 225 ? -1.326 7.375 -14.582 1.00 94.25 225 PRO A O 1
ATOM 1853 N N . CYS A 1 226 ? -1.163 5.280 -15.369 1.00 93.62 226 CYS A N 1
ATOM 1854 C CA . CYS A 1 226 ? -0.533 5.624 -16.639 1.00 93.62 226 CYS A CA 1
ATOM 1855 C C . CYS A 1 226 ? -1.524 6.165 -17.682 1.00 93.62 226 CYS A C 1
ATOM 1857 O O . CYS A 1 226 ? -1.126 6.881 -18.599 1.00 93.62 226 CYS A O 1
ATOM 1859 N N . LYS A 1 227 ? -2.831 5.899 -17.532 1.00 87.88 227 LYS A N 1
ATOM 1860 C CA . LYS A 1 227 ? -3.864 6.360 -18.482 1.00 87.88 227 LYS A CA 1
ATOM 1861 C C . LYS A 1 227 ? -4.274 7.820 -18.296 1.00 87.88 227 LYS A C 1
ATOM 1863 O O . LYS A 1 227 ? -4.805 8.425 -19.219 1.00 87.88 227 LYS A O 1
ATOM 1868 N N . LYS A 1 228 ? -4.023 8.418 -17.127 1.00 67.69 228 LYS A N 1
ATOM 1869 C CA . LYS A 1 228 ? -4.421 9.808 -16.823 1.00 67.69 228 LYS A CA 1
ATOM 1870 C C . LYS A 1 228 ? -3.467 10.872 -17.399 1.00 67.69 228 LYS A C 1
ATOM 1872 O O . LYS A 1 228 ? -3.503 12.014 -16.954 1.00 67.69 228 LYS A O 1
ATOM 1877 N N . GLY A 1 229 ? -2.591 10.525 -18.349 1.00 51.47 229 GLY A N 1
ATOM 1878 C CA . GLY A 1 229 ? -1.684 11.475 -19.014 1.00 51.47 229 GLY A CA 1
ATOM 1879 C C . GLY A 1 229 ? -0.649 12.139 -18.096 1.00 51.47 229 GLY A C 1
ATOM 1880 O O . GLY A 1 229 ? 0.118 12.990 -18.541 1.00 51.47 229 GLY A O 1
ATOM 1881 N N . ARG A 1 230 ? -0.581 11.759 -16.815 1.00 49.41 230 ARG A N 1
ATOM 1882 C CA . ARG A 1 230 ? 0.450 12.244 -15.905 1.00 49.41 230 ARG A CA 1
ATOM 1883 C C . ARG A 1 230 ? 1.686 11.379 -16.093 1.00 49.41 230 ARG A C 1
ATOM 1885 O O . ARG A 1 230 ? 1.803 10.323 -15.476 1.00 49.41 230 ARG A O 1
ATOM 1892 N N . ARG A 1 231 ? 2.628 11.853 -16.916 1.00 42.94 231 ARG A N 1
ATOM 1893 C CA . ARG A 1 231 ? 4.047 11.500 -16.758 1.00 42.94 231 ARG A CA 1
ATOM 1894 C C . ARG A 1 231 ? 4.471 11.982 -15.372 1.00 42.94 231 ARG A C 1
ATOM 1896 O O . ARG A 1 231 ? 4.963 13.094 -15.212 1.00 42.94 231 ARG A O 1
ATOM 1903 N N . HIS A 1 232 ? 4.177 11.196 -14.343 1.00 48.19 232 HIS A N 1
ATOM 1904 C CA . HIS A 1 232 ? 4.742 11.433 -13.031 1.00 48.19 232 HIS A CA 1
ATOM 1905 C C . HIS A 1 232 ? 6.183 10.955 -13.099 1.00 48.19 232 HIS A C 1
ATOM 1907 O O . HIS A 1 232 ? 6.439 9.753 -13.126 1.00 48.19 232 HIS A O 1
ATOM 1913 N N . LEU A 1 233 ? 7.094 11.931 -13.158 1.00 40.69 233 LEU A N 1
ATOM 1914 C CA . LEU A 1 233 ? 8.488 11.763 -12.771 1.00 40.69 233 LEU A CA 1
ATOM 1915 C C . LEU A 1 233 ? 8.547 10.891 -11.519 1.00 40.69 233 LEU A C 1
ATOM 1917 O O . LEU A 1 233 ? 7.677 11.006 -10.657 1.00 40.69 233 LEU A O 1
ATOM 1921 N N . LEU A 1 234 ? 9.564 10.035 -11.459 1.00 38.09 234 LEU A N 1
ATOM 1922 C CA . LEU A 1 234 ? 9.964 9.228 -10.310 1.00 38.09 234 LEU A CA 1
ATOM 1923 C C . LEU A 1 234 ? 10.007 10.089 -9.033 1.00 38.09 234 LEU A C 1
ATOM 1925 O O . LEU A 1 234 ? 11.054 10.583 -8.633 1.00 38.09 234 LEU A O 1
ATOM 1929 N N . SER A 1 235 ? 8.859 10.312 -8.407 1.00 37.38 235 SER A N 1
ATOM 1930 C CA . SER A 1 235 ? 8.731 11.007 -7.138 1.00 37.38 235 SER A CA 1
ATOM 1931 C C . SER A 1 235 ? 8.363 9.951 -6.113 1.00 37.38 235 SER A C 1
ATOM 1933 O O . SER A 1 235 ? 7.292 9.338 -6.200 1.00 37.38 235 SER A O 1
ATOM 1935 N N . LEU A 1 236 ? 9.338 9.707 -5.237 1.00 37.56 236 LEU A N 1
ATOM 1936 C CA . LEU A 1 236 ? 9.292 8.822 -4.078 1.00 37.56 236 LEU A CA 1
ATOM 1937 C C . LEU A 1 236 ? 7.935 8.853 -3.380 1.00 37.56 236 LEU A C 1
ATOM 1939 O O . LEU A 1 236 ? 7.442 9.960 -3.082 1.00 37.56 236 LEU A O 1
#

Foldseek 3Di:
DQVCQVPPQADAAEAEAEQLLLCLLVLLLVLLLPCPPVQDADQLLLQEDDQAPPDADDPPSADHGSSHNSPGHLVVNLVLLVVVLCVLFPCPDPLLVVLNPHDDHRNHGNHFYEYYYPVLLQQPDPLQVCQQVQVCVSVVDPDGDDRRDHDDQPPCNPVPSPPPVSVVVRDDCLDPSNVNVLQRSLVSLLSSLCNCLVTNVVGPSYHYGPNVVRNVNSNCSNDRPSVVPDPDDPDD

InterPro domains:
  IPR027417 P-loop containing nucleoside triphosphate hydrolase [G3DSA:3.40.50.300] (1-207)
  IPR027417 P-loop containing nucleoside triphosphate hydrolase [SSF52540] (3-187)

Secondary structure (DSSP, 8-state):
-HHHHHH-TT--EEEEE--HHHHHHHHHHHHHHHHTTT--PPPGGGGSS-SSTT----TTTTSS-TTGGG---GGGG-HHHHHHTT--S---SHHHHHH----PPP----S-EEEEEGGGGSTTSTTHHHHHHHHHHHHT-SSPPPPP------TTTTS--S-HHHHTT---TTSGGGHHHHHHHHHHHHHHHHHHHHTGGGSTTEE-TTHHHHHHHHHHTTS-TTTTS-------